Protein AF-A0AAU9S1B2-F1 (afdb_monomer)

Sequence (208 aa):
MVQLLALALCFNWSLYVLILSSSLLISLVKREYFKQGKVEQFRQILEEGSSSDIDEYYADVKYERIAILNALGAYYSYLGKTETKHKEKEDYFIMATQYYNKASRIDMHEPTTWVGKGQLLLAKGEIDNALQAFTIVLGNAPDNVPALLGQRALQVYPGCPAAVRLGIGLCRYKLGQLDKARQAFDRVLQASMTGRNEERNGENAASV

Structure (mmCIF, N/CA/C/O backbone):
data_AF-A0AAU9S1B2-F1
#
_entry.id   AF-A0AAU9S1B2-F1
#
loop_
_atom_site.group_PDB
_atom_site.id
_atom_site.type_symbol
_atom_site.label_atom_id
_atom_site.label_alt_id
_atom_site.label_comp_id
_atom_site.label_asym_id
_atom_site.label_entity_id
_atom_site.label_seq_id
_atom_site.pdbx_PDB_ins_code
_atom_site.Cartn_x
_atom_site.Cartn_y
_atom_site.Cartn_z
_atom_site.occupancy
_atom_site.B_iso_or_equiv
_atom_site.auth_seq_id
_atom_site.auth_comp_id
_atom_site.auth_asym_id
_atom_site.auth_atom_id
_atom_site.pdbx_PDB_model_num
ATOM 1 N N . MET A 1 1 ? 42.561 -31.577 -7.983 1.00 48.03 1 MET A N 1
ATOM 2 C CA . MET A 1 1 ? 42.072 -30.314 -8.584 1.00 48.03 1 MET A CA 1
ATOM 3 C C . MET A 1 1 ? 40.684 -30.496 -9.229 1.00 48.03 1 MET A C 1
ATOM 5 O O . MET A 1 1 ? 40.447 -29.999 -10.316 1.00 48.03 1 MET A O 1
ATOM 9 N N . VAL A 1 2 ? 39.758 -31.220 -8.575 1.00 40.94 2 VAL A N 1
ATOM 10 C CA . VAL A 1 2 ? 38.384 -31.462 -9.087 1.00 40.94 2 VAL A CA 1
ATOM 11 C C . VAL A 1 2 ? 37.318 -31.200 -8.004 1.00 40.94 2 VAL A C 1
ATOM 13 O O . VAL A 1 2 ? 36.209 -30.794 -8.323 1.00 40.94 2 VAL A O 1
ATOM 16 N N . GLN A 1 3 ? 37.662 -31.271 -6.710 1.00 39.94 3 GLN A N 1
ATOM 17 C CA . GLN A 1 3 ? 36.735 -30.932 -5.612 1.00 39.94 3 GLN A CA 1
ATOM 18 C C . GLN A 1 3 ? 36.536 -29.426 -5.354 1.00 39.94 3 GLN A C 1
ATOM 20 O O . GLN A 1 3 ? 35.547 -29.053 -4.734 1.00 39.94 3 GLN A O 1
ATOM 25 N N . LEU A 1 4 ? 37.405 -28.546 -5.867 1.00 39.41 4 LEU A N 1
ATOM 26 C CA . LEU A 1 4 ? 37.242 -27.087 -5.730 1.00 39.41 4 LEU A CA 1
ATOM 27 C C . LEU A 1 4 ? 36.303 -26.476 -6.789 1.00 39.41 4 LEU A C 1
ATOM 29 O O . LEU A 1 4 ? 35.670 -25.459 -6.525 1.00 39.41 4 LEU A O 1
ATOM 33 N N . LEU A 1 5 ? 36.132 -27.126 -7.946 1.00 40.31 5 LEU A N 1
ATOM 34 C CA . LEU A 1 5 ? 35.198 -26.681 -8.992 1.00 40.31 5 LEU A CA 1
ATOM 35 C C . LEU A 1 5 ? 33.735 -27.041 -8.674 1.00 40.31 5 LEU A C 1
ATOM 37 O O . LEU A 1 5 ? 32.831 -26.297 -9.041 1.00 40.31 5 LEU A O 1
ATOM 41 N N . ALA A 1 6 ? 33.491 -28.123 -7.928 1.00 41.91 6 ALA A N 1
ATOM 42 C CA . ALA A 1 6 ? 32.141 -28.502 -7.502 1.00 41.91 6 ALA A CA 1
ATOM 43 C C . ALA A 1 6 ? 31.559 -27.545 -6.442 1.00 41.91 6 ALA A C 1
ATOM 45 O O . ALA A 1 6 ? 30.365 -27.254 -6.461 1.00 41.91 6 ALA A O 1
ATOM 46 N N . LEU A 1 7 ? 32.399 -26.987 -5.561 1.00 43.19 7 LEU A N 1
ATOM 47 C CA . LEU A 1 7 ? 31.964 -25.981 -4.585 1.00 43.19 7 LEU A CA 1
ATOM 48 C C . LEU A 1 7 ? 31.676 -24.623 -5.242 1.00 43.19 7 LEU A C 1
ATOM 50 O O . LEU A 1 7 ? 30.706 -23.967 -4.871 1.00 43.19 7 LEU A O 1
ATOM 54 N N . ALA A 1 8 ? 32.436 -24.239 -6.273 1.00 40.03 8 ALA A N 1
ATOM 55 C CA . ALA A 1 8 ? 32.161 -23.021 -7.036 1.00 40.03 8 ALA A CA 1
ATOM 56 C C . ALA A 1 8 ? 30.841 -23.103 -7.832 1.00 40.03 8 ALA A C 1
ATOM 58 O O . ALA A 1 8 ? 30.143 -22.101 -7.964 1.00 40.03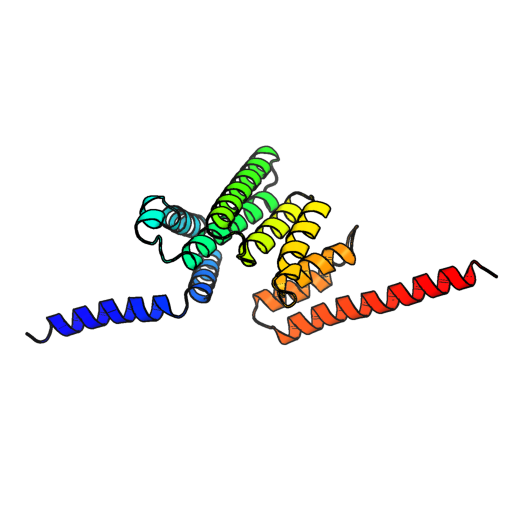 8 ALA A O 1
ATOM 59 N N . LEU A 1 9 ? 30.446 -24.290 -8.311 1.00 41.94 9 LEU A N 1
ATOM 60 C CA . LEU A 1 9 ? 29.182 -24.475 -9.039 1.00 41.94 9 LEU A CA 1
ATOM 61 C C . LEU A 1 9 ? 27.951 -24.560 -8.115 1.00 41.94 9 LEU A C 1
ATOM 63 O O . LEU A 1 9 ? 26.887 -24.068 -8.489 1.00 41.94 9 LEU A O 1
ATOM 67 N N . CYS A 1 10 ? 28.086 -25.076 -6.886 1.00 43.34 10 CYS A N 1
ATOM 68 C CA . CYS A 1 10 ? 26.995 -25.052 -5.897 1.00 43.34 10 CYS A CA 1
ATOM 69 C C . CYS A 1 10 ? 26.679 -23.636 -5.378 1.00 43.34 10 CYS A C 1
ATOM 71 O O . CYS A 1 10 ? 25.515 -23.318 -5.120 1.00 43.34 10 CYS A O 1
ATOM 73 N N . PHE A 1 11 ? 27.684 -22.760 -5.273 1.00 42.47 11 PHE A N 1
ATOM 74 C CA . PHE A 1 11 ? 27.464 -21.369 -4.861 1.00 42.47 11 PHE A CA 1
ATOM 75 C C . PHE A 1 11 ? 26.961 -20.460 -5.991 1.00 42.47 11 PHE A C 1
ATOM 77 O O . PHE A 1 11 ? 26.288 -19.472 -5.705 1.00 42.47 11 PHE A O 1
ATOM 84 N N . ASN A 1 12 ? 27.187 -20.810 -7.262 1.00 43.78 12 ASN A N 1
ATOM 85 C CA . ASN A 1 12 ? 26.750 -19.975 -8.387 1.00 43.78 12 ASN A CA 1
ATOM 86 C C . ASN A 1 12 ? 25.365 -20.354 -8.951 1.00 43.78 12 ASN A C 1
ATOM 88 O O . ASN A 1 12 ? 24.681 -19.510 -9.527 1.00 43.78 12 ASN A O 1
ATOM 92 N N . TRP A 1 13 ? 24.888 -21.587 -8.731 1.00 37.12 13 TRP A N 1
ATOM 93 C CA . TRP A 1 13 ? 23.518 -21.973 -9.109 1.00 37.12 13 TRP A CA 1
ATOM 94 C C . TRP A 1 13 ? 22.458 -21.401 -8.153 1.00 37.12 13 TRP A C 1
ATOM 96 O O . TRP A 1 13 ? 21.347 -21.073 -8.568 1.00 37.12 13 TRP A O 1
ATOM 106 N N . SER A 1 14 ? 22.812 -21.210 -6.879 1.00 42.38 14 SER A N 1
ATOM 107 C CA . SER A 1 14 ? 21.907 -20.620 -5.883 1.00 42.38 14 SER A CA 1
ATOM 108 C C . SER A 1 14 ? 21.609 -19.147 -6.192 1.00 42.38 14 SER A C 1
ATOM 110 O O . SER A 1 14 ? 20.467 -18.720 -6.053 1.00 42.38 14 SER A O 1
ATOM 112 N N . LEU A 1 15 ? 22.592 -18.399 -6.714 1.00 41.12 15 LEU A N 1
ATOM 113 C CA . LEU A 1 15 ? 22.395 -17.022 -7.179 1.00 41.12 15 LEU A CA 1
ATOM 114 C C . LEU A 1 15 ? 21.551 -16.955 -8.464 1.00 41.12 15 LEU A C 1
ATOM 116 O O . LEU A 1 15 ? 20.675 -16.106 -8.572 1.00 41.12 15 LEU A O 1
ATOM 120 N N . TYR A 1 16 ? 21.737 -17.875 -9.414 1.00 38.88 16 TYR A N 1
ATOM 121 C CA . TYR A 1 16 ? 20.966 -17.880 -10.668 1.00 38.88 16 TYR A CA 1
ATOM 122 C C . TYR A 1 16 ? 19.482 -18.246 -10.479 1.00 38.88 16 TYR A C 1
ATOM 124 O O . TYR A 1 16 ? 18.619 -17.725 -11.185 1.00 38.88 16 TYR A O 1
ATOM 132 N N . VAL A 1 17 ? 19.161 -19.086 -9.489 1.00 41.22 17 VAL A N 1
ATOM 133 C CA . VAL A 1 17 ? 17.768 -19.381 -9.098 1.00 41.22 17 VAL A CA 1
ATOM 134 C C . VAL A 1 17 ? 17.154 -18.232 -8.277 1.00 41.22 17 VAL A C 1
ATOM 136 O O . VAL A 1 17 ? 15.950 -17.980 -8.380 1.00 41.22 17 VAL A O 1
ATOM 139 N N . LEU A 1 18 ? 17.974 -17.475 -7.534 1.00 40.56 18 LEU A N 1
ATOM 140 C CA . LEU A 1 18 ? 17.576 -16.232 -6.855 1.00 40.56 18 LEU A CA 1
ATOM 141 C C . LEU A 1 18 ? 17.257 -15.091 -7.841 1.00 40.56 18 LEU A C 1
ATOM 143 O O . LEU A 1 18 ? 16.340 -14.312 -7.590 1.00 40.56 18 LEU A O 1
ATOM 147 N N . ILE A 1 19 ? 17.956 -15.024 -8.979 1.00 41.62 19 ILE A N 1
ATOM 148 C CA . ILE A 1 19 ? 17.829 -13.943 -9.974 1.00 41.62 19 ILE A CA 1
ATOM 149 C C . ILE A 1 19 ? 16.578 -14.088 -10.869 1.00 41.62 19 ILE A C 1
ATOM 151 O O . ILE A 1 19 ? 16.090 -13.095 -11.398 1.00 41.62 19 ILE A O 1
ATOM 155 N N . LEU A 1 20 ? 15.984 -15.283 -11.004 1.00 35.56 20 LEU A N 1
ATOM 156 C CA . LEU A 1 20 ? 14.825 -15.514 -11.892 1.00 35.56 20 LEU A CA 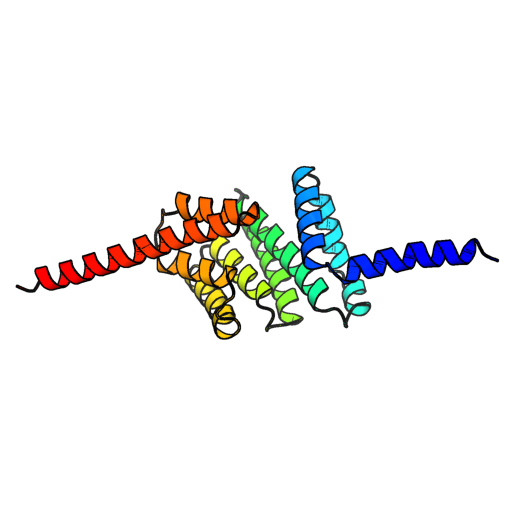1
ATOM 157 C C . LEU A 1 20 ? 13.460 -15.629 -11.181 1.00 35.56 20 LEU A C 1
ATOM 159 O O . LEU A 1 20 ? 12.465 -15.981 -11.814 1.00 35.56 20 LEU A O 1
ATOM 163 N N . SER A 1 21 ? 13.363 -15.328 -9.878 1.00 45.81 21 SER A N 1
ATOM 164 C CA . SER A 1 21 ? 12.094 -15.464 -9.132 1.00 45.81 21 SER A CA 1
ATOM 165 C C . SER A 1 21 ? 11.903 -14.475 -7.965 1.00 45.81 21 SER A C 1
ATOM 167 O O . SER A 1 21 ? 11.223 -14.784 -6.982 1.00 45.81 21 SER A O 1
ATOM 169 N N . SER A 1 22 ? 12.465 -13.264 -8.052 1.00 52.56 22 SER A N 1
ATOM 170 C CA . SER A 1 22 ? 12.582 -12.331 -6.916 1.00 52.56 22 SER A CA 1
ATOM 171 C C . SER A 1 22 ? 11.238 -11.896 -6.298 1.00 52.56 22 SER A C 1
ATOM 173 O O . SER A 1 22 ? 11.106 -11.857 -5.072 1.00 52.56 22 SER A O 1
ATOM 175 N N . SER A 1 23 ? 10.177 -11.685 -7.087 1.00 50.41 23 SER A N 1
ATOM 176 C CA . SER A 1 23 ? 8.855 -11.312 -6.538 1.00 50.41 23 SER A CA 1
ATOM 177 C C . SER A 1 23 ? 8.131 -12.465 -5.827 1.00 50.41 23 SER A C 1
ATOM 179 O O . SER A 1 23 ? 7.443 -12.255 -4.822 1.00 50.41 23 SER A O 1
ATOM 181 N N . LEU A 1 24 ? 8.274 -13.697 -6.332 1.00 45.41 24 LEU A N 1
ATOM 182 C CA . LEU A 1 24 ? 7.623 -14.873 -5.750 1.00 45.41 24 LEU A CA 1
ATOM 183 C C . LEU A 1 24 ? 8.337 -15.304 -4.468 1.00 45.41 24 LEU A C 1
ATOM 185 O O . LEU A 1 24 ? 7.677 -15.667 -3.496 1.00 45.41 24 LEU A O 1
ATOM 189 N N . LEU A 1 25 ? 9.668 -15.196 -4.440 1.00 49.62 25 LEU A N 1
ATOM 190 C CA . LEU A 1 25 ? 10.475 -15.528 -3.275 1.00 49.62 25 LEU A CA 1
ATOM 191 C C . LEU A 1 25 ? 10.176 -14.601 -2.096 1.00 49.62 25 LEU A C 1
ATOM 193 O O . LEU A 1 25 ? 9.902 -15.095 -1.008 1.00 49.62 25 LEU A O 1
ATOM 197 N N . ILE A 1 26 ? 10.120 -13.280 -2.303 1.00 53.44 26 ILE A N 1
ATOM 198 C CA . ILE A 1 26 ? 9.749 -12.333 -1.235 1.00 53.44 26 ILE A CA 1
ATOM 199 C C . ILE A 1 26 ? 8.336 -12.636 -0.714 1.00 53.44 26 ILE A C 1
ATOM 201 O O . ILE A 1 26 ? 8.096 -12.610 0.494 1.00 53.44 26 ILE A O 1
ATOM 205 N N . SER A 1 27 ? 7.398 -12.985 -1.601 1.00 50.69 27 SER A N 1
ATOM 206 C CA . SER A 1 27 ? 6.036 -13.373 -1.215 1.00 50.69 27 SER A CA 1
ATOM 207 C C . SER A 1 27 ? 5.993 -14.678 -0.408 1.00 50.69 27 SER A C 1
ATOM 209 O O . SER A 1 27 ? 5.277 -14.770 0.593 1.00 50.69 27 SER A O 1
ATOM 211 N N . LEU A 1 28 ? 6.780 -15.680 -0.807 1.00 51.81 28 LEU A N 1
ATOM 212 C CA . LEU A 1 28 ? 6.891 -16.975 -0.134 1.00 51.81 28 LEU A CA 1
ATOM 213 C C . LEU A 1 28 ? 7.571 -16.847 1.229 1.00 51.81 28 LEU A C 1
ATOM 215 O O . LEU A 1 28 ? 7.026 -17.334 2.217 1.00 51.81 28 LEU A O 1
ATOM 219 N N . VAL A 1 29 ? 8.696 -16.132 1.299 1.00 59.25 29 VAL A N 1
ATOM 220 C CA . VAL A 1 29 ? 9.417 -15.835 2.544 1.00 59.25 29 VAL A CA 1
ATOM 221 C C . VAL A 1 29 ? 8.507 -15.063 3.493 1.00 59.25 29 VAL A C 1
ATOM 223 O O . VAL A 1 29 ? 8.317 -15.484 4.631 1.00 59.25 29 VAL A O 1
ATOM 226 N N . LYS A 1 30 ? 7.825 -14.012 3.015 1.00 57.16 30 LYS A N 1
ATOM 227 C CA . LYS A 1 30 ? 6.813 -13.299 3.806 1.00 57.16 30 LYS A CA 1
ATOM 228 C C . LYS A 1 30 ? 5.756 -14.258 4.350 1.00 57.16 30 LYS A C 1
ATOM 230 O O . LYS A 1 30 ? 5.464 -14.247 5.540 1.00 57.16 30 LYS A O 1
ATOM 235 N N . ARG A 1 31 ? 5.170 -15.103 3.498 1.00 57.06 31 ARG A N 1
ATOM 236 C CA . ARG A 1 31 ? 4.107 -16.035 3.902 1.00 57.06 31 ARG A CA 1
ATOM 237 C C . ARG A 1 31 ? 4.587 -17.041 4.947 1.00 57.06 31 ARG A C 1
ATOM 239 O O . ARG A 1 31 ? 3.825 -17.364 5.855 1.00 57.06 31 ARG A O 1
ATOM 246 N N . GLU A 1 32 ? 5.816 -17.519 4.822 1.00 63.31 32 GLU A N 1
ATOM 247 C CA . GLU A 1 32 ? 6.398 -18.506 5.724 1.00 63.31 32 GLU A CA 1
ATOM 248 C C . GLU A 1 32 ? 6.740 -17.900 7.092 1.00 63.31 32 GLU A C 1
ATOM 250 O O . GLU A 1 32 ? 6.330 -18.430 8.123 1.00 63.31 32 GLU A O 1
ATOM 255 N N . TYR A 1 33 ? 7.368 -16.723 7.121 1.00 62.25 33 TYR A N 1
ATOM 256 C CA . TYR A 1 33 ? 7.673 -16.027 8.375 1.00 62.25 33 TYR A CA 1
ATOM 257 C C . TYR A 1 33 ? 6.407 -15.592 9.127 1.00 62.25 33 TYR A C 1
ATOM 259 O O . TYR A 1 33 ? 6.350 -15.710 10.352 1.00 62.25 33 TYR A O 1
ATOM 267 N N . PHE A 1 34 ? 5.358 -15.168 8.407 1.00 61.56 34 PHE A N 1
ATOM 268 C CA . PHE A 1 34 ? 4.053 -14.867 9.007 1.00 61.56 34 PHE A CA 1
ATOM 269 C C . PHE A 1 34 ? 3.382 -16.110 9.611 1.00 61.56 34 PHE A C 1
ATOM 271 O O . PHE A 1 34 ? 2.780 -16.008 10.676 1.00 61.56 34 PHE A O 1
ATOM 278 N N . LYS A 1 35 ? 3.498 -17.288 8.978 1.00 63.72 35 LYS A N 1
ATOM 279 C CA . LYS A 1 35 ? 2.974 -18.548 9.541 1.00 63.72 35 LYS A CA 1
ATOM 280 C C . LYS A 1 35 ? 3.698 -18.968 10.816 1.00 63.72 35 LYS A C 1
ATOM 282 O O . LYS A 1 35 ? 3.070 -19.522 11.710 1.00 63.72 35 LYS A O 1
ATOM 287 N N . GLN A 1 36 ? 5.002 -18.714 10.893 1.00 69.12 36 GLN A N 1
ATOM 288 C CA . GLN A 1 36 ? 5.831 -19.081 12.042 1.00 69.12 36 GLN A CA 1
ATOM 289 C C . GLN A 1 36 ? 5.774 -18.055 13.189 1.00 69.12 36 GLN A C 1
ATOM 291 O O . GLN A 1 36 ? 6.460 -18.236 14.190 1.00 69.12 36 GLN A O 1
ATOM 296 N N . GLY A 1 37 ? 5.016 -16.960 13.046 1.00 66.19 37 GLY A N 1
ATOM 297 C CA . GLY A 1 37 ? 4.978 -15.871 14.032 1.00 66.19 37 GLY A CA 1
ATOM 298 C C . GLY A 1 37 ? 6.289 -15.079 14.142 1.00 66.19 37 GLY A C 1
ATOM 299 O O . GLY A 1 37 ? 6.427 -14.236 15.022 1.00 66.19 37 GLY A O 1
ATOM 300 N N . LYS A 1 38 ? 7.250 -15.303 13.237 1.00 73.56 38 LYS A N 1
ATOM 301 C CA . LYS A 1 38 ? 8.588 -14.681 13.229 1.00 73.56 38 LYS A CA 1
ATOM 302 C C . LYS A 1 38 ? 8.585 -13.335 12.505 1.00 73.56 38 LYS A C 1
ATOM 304 O O . LYS A 1 38 ? 9.444 -13.043 11.677 1.00 73.56 38 LYS A O 1
ATOM 309 N N . VAL A 1 39 ? 7.581 -12.519 12.788 1.00 70.31 39 VAL A N 1
ATOM 310 C CA . VAL A 1 39 ? 7.317 -11.283 12.046 1.00 70.31 39 VAL A CA 1
ATOM 311 C C . VAL A 1 39 ? 8.436 -10.252 12.251 1.00 70.31 39 VAL A C 1
ATOM 313 O O . VAL A 1 39 ? 8.856 -9.614 11.289 1.00 70.31 39 VAL A O 1
ATOM 316 N N . GLU A 1 40 ? 9.010 -10.177 13.456 1.00 73.56 40 GLU A N 1
ATOM 317 C CA . GLU A 1 40 ? 10.137 -9.277 13.745 1.00 73.56 40 GLU A CA 1
ATOM 318 C C . GLU A 1 40 ? 11.428 -9.672 13.018 1.00 73.56 40 GLU A C 1
ATOM 320 O O . GLU A 1 40 ? 12.149 -8.810 12.531 1.00 73.56 40 GLU A O 1
ATOM 325 N N . GLN A 1 41 ? 11.700 -10.970 12.853 1.00 74.12 41 GLN A N 1
ATOM 326 C CA . GLN A 1 41 ? 12.871 -11.421 12.088 1.00 74.12 41 GLN A CA 1
ATOM 327 C C . GLN A 1 41 ? 12.724 -11.089 10.601 1.00 74.12 41 GLN A C 1
ATOM 329 O O . GLN A 1 41 ? 13.680 -10.672 9.956 1.00 74.12 41 GLN A O 1
ATOM 334 N N . PHE A 1 42 ? 11.512 -11.235 10.056 1.00 73.75 42 PHE A N 1
ATOM 335 C CA . PHE A 1 42 ? 11.220 -10.827 8.684 1.00 73.75 42 PHE A CA 1
ATOM 336 C C . PHE A 1 42 ? 11.410 -9.320 8.493 1.00 73.75 42 PHE A C 1
ATOM 338 O O . PHE A 1 42 ? 12.012 -8.893 7.511 1.00 73.75 42 PHE A O 1
ATOM 345 N N . ARG A 1 43 ? 10.938 -8.519 9.452 1.00 81.25 43 ARG A N 1
ATOM 346 C CA . ARG A 1 43 ? 11.152 -7.072 9.466 1.00 81.25 43 ARG A CA 1
ATOM 347 C C . ARG A 1 43 ? 12.642 -6.728 9.482 1.00 81.25 43 ARG A C 1
ATOM 349 O O . ARG A 1 43 ? 13.059 -5.926 8.657 1.00 81.25 43 ARG A O 1
ATOM 356 N N . GLN A 1 44 ? 13.425 -7.340 10.370 1.00 81.88 44 GLN A N 1
ATOM 357 C CA . GLN A 1 44 ? 14.857 -7.064 10.490 1.00 81.88 44 GLN A CA 1
ATOM 358 C C . GLN A 1 44 ? 15.601 -7.342 9.176 1.00 81.88 44 GLN A C 1
ATOM 360 O O . GLN A 1 44 ? 16.359 -6.497 8.714 1.00 81.88 44 GLN A O 1
ATOM 365 N N . ILE A 1 45 ? 15.305 -8.469 8.521 1.00 78.81 45 ILE A N 1
ATOM 366 C CA . ILE A 1 45 ? 15.883 -8.811 7.211 1.00 78.81 45 ILE A CA 1
ATOM 367 C C . ILE A 1 45 ? 15.541 -7.748 6.160 1.00 78.81 45 ILE A C 1
ATOM 369 O O . ILE A 1 45 ? 16.393 -7.370 5.359 1.00 78.81 45 ILE A O 1
ATOM 373 N N . LEU A 1 46 ? 14.298 -7.257 6.145 1.00 79.50 46 LEU A N 1
ATOM 374 C CA . LEU A 1 46 ? 13.905 -6.202 5.214 1.00 79.50 46 LEU A CA 1
ATOM 375 C C . LEU A 1 46 ? 14.582 -4.863 5.537 1.00 79.50 46 LEU A C 1
ATOM 377 O O . LEU A 1 46 ? 14.957 -4.146 4.614 1.00 79.50 46 LEU A O 1
ATOM 381 N N . GLU A 1 47 ? 14.736 -4.516 6.817 1.00 84.44 47 GLU A N 1
ATOM 382 C CA . GLU A 1 47 ? 15.417 -3.288 7.240 1.00 84.44 47 GLU A CA 1
ATOM 383 C C . GLU A 1 47 ? 16.898 -3.315 6.848 1.00 84.44 47 GLU A C 1
ATOM 385 O O . GLU A 1 47 ? 17.359 -2.373 6.201 1.00 84.44 47 GLU A O 1
ATOM 390 N N . GLU A 1 48 ? 17.599 -4.416 7.129 1.00 81.88 48 GLU A N 1
ATOM 391 C CA . GLU A 1 48 ? 18.976 -4.661 6.680 1.00 81.88 48 GLU A CA 1
ATOM 392 C C . GLU A 1 48 ? 19.070 -4.580 5.151 1.00 81.88 48 GLU A C 1
ATOM 394 O O . GLU A 1 48 ? 19.909 -3.849 4.625 1.00 81.88 48 GLU A O 1
ATOM 399 N N . GLY A 1 49 ? 18.124 -5.226 4.454 1.00 76.81 49 GLY A N 1
ATOM 400 C CA . GLY A 1 49 ? 17.933 -5.205 3.000 1.00 76.81 49 GLY A CA 1
ATOM 401 C C . GLY A 1 49 ? 17.651 -3.824 2.390 1.00 76.81 49 GLY A C 1
ATOM 402 O O . GLY A 1 49 ? 17.701 -3.672 1.172 1.00 76.81 49 GLY A O 1
ATOM 403 N N . SER A 1 50 ? 17.345 -2.825 3.221 1.00 80.25 50 SER A N 1
ATOM 404 C CA . SER A 1 50 ? 17.048 -1.440 2.829 1.00 80.25 50 SER A CA 1
ATOM 405 C C . SER A 1 50 ? 18.080 -0.427 3.341 1.00 80.25 50 SER A C 1
ATOM 407 O O . SER A 1 50 ? 17.815 0.779 3.359 1.00 80.25 50 SER A O 1
ATOM 409 N N . SER A 1 51 ? 19.226 -0.915 3.822 1.00 81.31 51 SER A N 1
ATOM 410 C CA . SER A 1 51 ? 20.323 -0.086 4.322 1.00 81.31 51 SER A CA 1
ATOM 411 C C . SER A 1 51 ? 21.022 0.687 3.196 1.00 81.31 51 SER A C 1
ATOM 413 O O . SER A 1 51 ? 21.023 0.274 2.035 1.00 81.31 51 SER A O 1
ATOM 415 N N . SER A 1 52 ? 21.649 1.815 3.548 1.00 76.19 52 SER A N 1
ATOM 416 C CA . SER A 1 52 ? 22.418 2.649 2.610 1.00 76.19 52 SER A CA 1
ATOM 417 C C . SER A 1 52 ? 23.543 1.883 1.918 1.00 76.19 52 SER A C 1
ATOM 419 O O . SER A 1 52 ? 23.849 2.150 0.761 1.00 76.19 52 SER A O 1
ATOM 421 N N . ASP A 1 53 ? 24.120 0.907 2.612 1.00 74.00 53 ASP A N 1
ATOM 422 C CA . ASP A 1 53 ? 25.255 0.125 2.125 1.00 74.00 53 ASP A CA 1
ATOM 423 C C . ASP A 1 53 ? 24.824 -0.786 0.961 1.00 74.00 53 ASP A C 1
ATOM 425 O O . ASP A 1 53 ? 25.548 -0.969 -0.017 1.00 74.00 53 ASP A O 1
ATOM 429 N N . ILE A 1 54 ? 23.596 -1.311 1.027 1.00 72.38 54 ILE A N 1
ATOM 430 C CA . ILE A 1 54 ? 22.981 -2.097 -0.050 1.00 72.38 54 ILE A CA 1
ATOM 431 C C . ILE A 1 54 ? 22.564 -1.196 -1.211 1.00 72.38 54 ILE A C 1
ATOM 433 O O . ILE A 1 54 ? 22.695 -1.592 -2.368 1.00 72.38 54 ILE A O 1
ATOM 437 N N . ASP A 1 55 ? 22.089 0.015 -0.917 1.00 70.88 55 ASP A N 1
ATOM 438 C CA . ASP A 1 55 ? 21.722 0.995 -1.938 1.00 70.88 55 ASP A CA 1
ATOM 439 C C . ASP A 1 55 ? 22.913 1.385 -2.828 1.00 70.88 55 ASP A C 1
ATOM 441 O O . ASP A 1 55 ? 22.734 1.558 -4.034 1.00 70.88 55 ASP A O 1
ATOM 445 N N . GLU A 1 56 ? 24.110 1.498 -2.244 1.00 72.00 56 GLU A N 1
ATOM 446 C CA . GLU A 1 56 ? 25.357 1.787 -2.960 1.00 72.00 56 GLU A CA 1
ATOM 447 C C . GLU A 1 56 ? 25.862 0.569 -3.747 1.00 72.00 56 GLU A C 1
ATOM 449 O O . GLU A 1 56 ? 26.205 0.689 -4.923 1.00 72.00 56 GLU A O 1
ATOM 454 N N . TYR A 1 57 ? 25.857 -0.619 -3.133 1.00 67.00 57 TYR A N 1
ATOM 455 C CA . TYR A 1 57 ? 26.397 -1.836 -3.748 1.00 67.00 57 TYR A CA 1
ATOM 456 C C . TYR A 1 57 ? 25.506 -2.410 -4.867 1.00 67.00 57 TYR A C 1
ATOM 458 O O . TYR A 1 57 ? 26.010 -3.004 -5.818 1.00 67.00 57 TYR A O 1
ATOM 466 N N . TYR A 1 58 ? 24.185 -2.226 -4.779 1.00 68.62 58 TYR A N 1
ATOM 467 C CA . TYR A 1 58 ? 23.198 -2.720 -5.749 1.00 68.62 58 TYR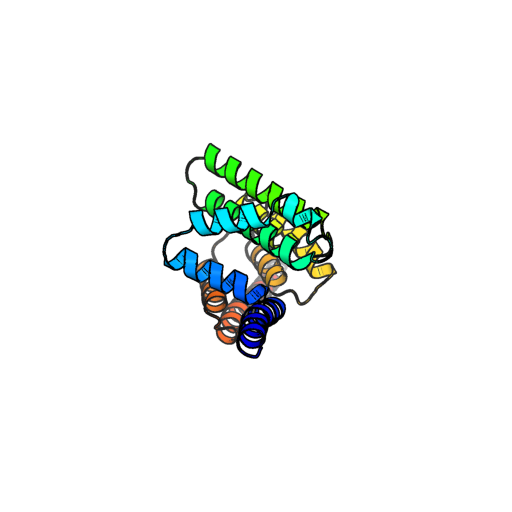 A CA 1
ATOM 468 C C . TYR A 1 58 ? 22.443 -1.576 -6.440 1.00 68.62 58 TYR A C 1
ATOM 470 O O . TYR A 1 58 ? 21.238 -1.676 -6.698 1.00 68.62 58 TYR A O 1
ATOM 478 N N . ALA A 1 59 ? 23.141 -0.478 -6.745 1.00 67.94 59 ALA A N 1
ATOM 479 C CA . ALA A 1 59 ? 22.555 0.709 -7.371 1.00 67.94 59 ALA A CA 1
ATOM 480 C C . ALA A 1 59 ? 21.783 0.385 -8.668 1.00 67.94 59 ALA A C 1
ATOM 482 O O . ALA A 1 59 ? 20.717 0.954 -8.917 1.00 67.94 59 ALA A O 1
ATOM 483 N N . ASP A 1 60 ? 22.272 -0.590 -9.436 1.00 73.69 60 ASP A N 1
ATOM 484 C CA . ASP A 1 60 ? 21.722 -1.001 -10.732 1.00 73.69 60 ASP A CA 1
ATOM 485 C C . ASP A 1 60 ? 20.433 -1.839 -10.600 1.00 73.69 60 ASP A C 1
ATOM 487 O O . ASP A 1 60 ? 19.654 -1.976 -11.548 1.00 73.69 60 ASP A O 1
ATOM 491 N N . VAL A 1 61 ? 20.177 -2.396 -9.411 1.00 78.25 61 VAL A N 1
ATOM 492 C CA . VAL A 1 61 ? 19.108 -3.368 -9.137 1.00 78.25 61 VAL A CA 1
ATOM 493 C C . VAL A 1 61 ? 17.936 -2.672 -8.440 1.00 78.25 61 VAL A C 1
ATOM 495 O O . VAL A 1 61 ? 17.627 -2.878 -7.264 1.00 78.25 61 VAL A O 1
ATOM 498 N N . LYS A 1 62 ? 17.281 -1.769 -9.175 1.00 83.12 62 LYS A N 1
ATOM 499 C CA . LYS A 1 62 ? 16.238 -0.892 -8.617 1.00 83.12 62 LYS A CA 1
ATOM 500 C C . LYS A 1 62 ? 14.956 -1.616 -8.181 1.00 83.12 62 LYS A C 1
ATOM 502 O O . LYS A 1 62 ? 14.352 -1.217 -7.187 1.00 83.12 62 LYS A O 1
ATOM 507 N N . TYR A 1 63 ? 14.526 -2.664 -8.890 1.00 81.50 63 TYR A N 1
ATOM 508 C CA . TYR A 1 63 ? 13.219 -3.299 -8.658 1.00 81.50 63 TYR A CA 1
ATOM 509 C C . TYR A 1 63 ? 13.159 -4.043 -7.322 1.00 81.50 63 TYR A C 1
ATOM 511 O O . TYR A 1 63 ? 12.197 -3.893 -6.571 1.00 81.50 63 TYR A O 1
ATOM 519 N N . GLU A 1 64 ? 14.202 -4.795 -6.987 1.00 79.94 64 GLU A N 1
ATOM 520 C CA . GLU A 1 64 ? 14.328 -5.531 -5.731 1.00 79.94 64 GLU A CA 1
ATOM 521 C C . GLU A 1 64 ? 14.350 -4.574 -4.534 1.00 79.94 64 GLU A C 1
ATOM 523 O O . GLU A 1 64 ? 13.639 -4.792 -3.550 1.00 79.94 64 GLU A O 1
ATOM 528 N N . ARG A 1 65 ? 15.087 -3.463 -4.645 1.00 83.88 65 ARG A N 1
ATOM 529 C CA . ARG A 1 65 ? 15.126 -2.411 -3.618 1.00 83.88 65 ARG A CA 1
ATOM 530 C C . ARG A 1 65 ? 13.749 -1.788 -3.403 1.00 83.88 65 ARG A C 1
ATOM 532 O O . ARG A 1 65 ? 13.284 -1.668 -2.268 1.00 83.88 65 ARG A O 1
ATOM 539 N N . ILE A 1 66 ? 13.050 -1.455 -4.490 1.00 87.81 66 ILE A N 1
ATOM 540 C CA . ILE A 1 66 ? 11.674 -0.949 -4.419 1.00 87.81 66 ILE A CA 1
ATOM 541 C C . ILE A 1 66 ? 10.736 -1.994 -3.799 1.00 87.81 66 ILE A C 1
ATOM 543 O O . ILE A 1 66 ? 9.889 -1.640 -2.978 1.00 87.81 66 ILE A O 1
ATOM 547 N N . ALA A 1 67 ? 10.893 -3.279 -4.123 1.00 82.94 67 ALA A N 1
ATOM 548 C CA . ALA A 1 67 ? 10.078 -4.350 -3.558 1.00 82.94 67 ALA A CA 1
ATOM 549 C C . ALA A 1 67 ? 10.263 -4.485 -2.036 1.00 82.94 67 ALA A C 1
ATOM 551 O O . ALA A 1 67 ? 9.269 -4.623 -1.319 1.00 82.94 67 ALA A O 1
ATOM 552 N N . ILE A 1 68 ? 11.500 -4.388 -1.534 1.00 84.25 68 ILE A N 1
ATOM 553 C CA . ILE A 1 68 ? 11.807 -4.401 -0.093 1.00 84.25 68 ILE A CA 1
ATOM 554 C C . ILE A 1 68 ? 11.167 -3.196 0.606 1.00 84.25 68 ILE A C 1
ATOM 556 O O . ILE A 1 68 ? 10.451 -3.359 1.598 1.00 84.25 68 ILE A O 1
ATOM 560 N N . LEU A 1 69 ? 11.344 -1.992 0.055 1.00 90.31 69 LEU A N 1
ATOM 561 C CA . LEU A 1 69 ? 10.760 -0.767 0.609 1.00 90.31 69 LEU A CA 1
ATOM 562 C C . LEU A 1 69 ? 9.225 -0.814 0.607 1.00 90.31 69 LEU A C 1
ATOM 564 O O . LEU A 1 69 ? 8.592 -0.489 1.610 1.00 90.31 69 LEU A O 1
ATOM 568 N N . ASN A 1 70 ? 8.610 -1.283 -0.479 1.00 85.75 70 ASN A N 1
ATOM 569 C CA . ASN A 1 70 ? 7.160 -1.460 -0.558 1.00 85.75 70 ASN A CA 1
ATOM 570 C C . ASN A 1 70 ? 6.660 -2.531 0.424 1.00 85.75 70 ASN A C 1
ATOM 572 O O . ASN A 1 70 ? 5.577 -2.383 0.994 1.00 85.75 70 ASN A O 1
ATOM 576 N N . ALA A 1 71 ? 7.436 -3.592 0.671 1.00 81.88 71 ALA A N 1
ATOM 577 C CA . ALA A 1 71 ? 7.101 -4.606 1.666 1.00 81.88 71 ALA A CA 1
ATOM 578 C C . ALA A 1 71 ? 7.123 -4.041 3.096 1.00 81.88 71 ALA A C 1
ATOM 580 O O . ALA A 1 71 ? 6.189 -4.320 3.855 1.00 81.88 71 ALA A O 1
ATOM 581 N N . LEU A 1 72 ? 8.120 -3.215 3.438 1.00 86.88 72 LEU A N 1
ATOM 582 C CA . LEU A 1 72 ? 8.183 -2.482 4.710 1.00 86.88 72 LEU A CA 1
ATOM 583 C C . LEU A 1 72 ? 7.023 -1.489 4.838 1.00 86.88 72 LEU A C 1
ATOM 585 O O . LEU A 1 72 ? 6.317 -1.495 5.845 1.00 86.88 72 LEU A O 1
ATOM 589 N N . GLY A 1 73 ? 6.750 -0.705 3.792 1.00 89.06 73 GLY A N 1
ATOM 590 C CA . GLY A 1 73 ? 5.608 0.211 3.753 1.00 89.06 73 GLY A CA 1
ATOM 591 C C . GLY A 1 73 ? 4.283 -0.506 4.024 1.00 89.06 73 GLY A C 1
ATOM 592 O O . GLY A 1 73 ? 3.494 -0.081 4.872 1.00 89.06 73 GLY A O 1
ATOM 593 N N . ALA A 1 74 ? 4.058 -1.649 3.373 1.00 82.38 74 ALA A N 1
ATOM 594 C CA . ALA A 1 74 ? 2.864 -2.464 3.575 1.00 82.38 74 ALA A CA 1
ATOM 595 C C . ALA A 1 74 ? 2.800 -3.098 4.975 1.00 82.38 74 ALA A C 1
ATOM 597 O O . ALA A 1 74 ? 1.711 -3.231 5.535 1.00 82.38 74 ALA A O 1
ATOM 598 N N . TYR A 1 75 ? 3.945 -3.489 5.542 1.00 82.12 75 TYR A N 1
ATOM 599 C CA . TYR A 1 75 ? 4.035 -4.029 6.897 1.00 82.12 75 TYR A CA 1
ATOM 600 C C . TYR A 1 75 ? 3.611 -2.996 7.946 1.00 82.12 75 TYR A C 1
ATOM 602 O O . TYR A 1 75 ? 2.690 -3.250 8.721 1.00 82.12 75 TYR A O 1
ATOM 610 N N . TYR A 1 76 ? 4.195 -1.800 7.907 1.00 87.56 76 TYR A N 1
ATOM 611 C CA . TYR A 1 76 ? 3.843 -0.726 8.834 1.00 87.56 76 TYR A CA 1
ATOM 612 C C . TYR A 1 76 ? 2.413 -0.208 8.622 1.00 87.56 76 TYR A C 1
ATOM 614 O O . TYR A 1 76 ? 1.713 0.081 9.589 1.00 87.56 76 TYR A O 1
ATOM 622 N N . SER A 1 77 ? 1.919 -0.198 7.377 1.00 84.06 77 SER A N 1
ATOM 623 C CA . SER A 1 77 ? 0.505 0.104 7.092 1.00 84.06 77 SER A CA 1
ATOM 624 C C . SER A 1 77 ? -0.440 -0.894 7.773 1.00 84.06 77 SER A C 1
ATOM 626 O O . SER A 1 77 ? -1.506 -0.518 8.259 1.00 84.06 77 SER A O 1
ATOM 628 N N . TYR A 1 78 ? -0.059 -2.176 7.802 1.00 79.38 78 TYR A N 1
ATOM 629 C CA . TYR A 1 78 ? -0.819 -3.217 8.486 1.00 79.38 78 TYR A CA 1
ATOM 630 C C . TYR A 1 78 ? -0.783 -3.032 10.006 1.00 79.38 78 TYR A C 1
ATOM 632 O O . TYR A 1 78 ? -1.850 -3.045 10.614 1.00 79.38 78 TYR A O 1
ATOM 640 N N . LEU A 1 79 ? 0.396 -2.787 10.591 1.00 81.50 79 LEU A N 1
ATOM 641 C CA . LEU A 1 79 ? 0.528 -2.528 12.029 1.00 81.50 79 LEU A CA 1
ATOM 642 C C . LEU A 1 79 ? -0.327 -1.337 12.473 1.00 81.50 79 LEU A C 1
ATOM 644 O O . LEU A 1 79 ? -1.126 -1.477 13.395 1.00 81.50 79 LEU A O 1
ATOM 648 N N . GLY A 1 80 ? -0.258 -0.208 11.759 1.00 83.56 80 GLY A N 1
ATOM 649 C CA . GLY A 1 80 ? -1.081 0.967 12.063 1.00 83.56 80 GLY A CA 1
ATOM 650 C C . GLY A 1 80 ? -2.587 0.706 11.942 1.00 83.56 80 GLY A C 1
ATOM 651 O O . GLY A 1 80 ? -3.386 1.292 12.667 1.00 83.56 80 GLY A O 1
ATOM 652 N N . LYS A 1 81 ? -3.005 -0.219 11.070 1.00 80.56 81 LYS A N 1
ATOM 653 C CA . LYS A 1 81 ? -4.415 -0.619 10.953 1.00 80.56 81 LYS A CA 1
ATOM 654 C C . LYS A 1 81 ? -4.880 -1.516 12.104 1.00 80.56 81 LYS A C 1
ATOM 656 O O . LYS A 1 81 ? -6.051 -1.454 12.469 1.00 80.56 81 LYS A O 1
ATOM 661 N N . THR A 1 82 ? -4.011 -2.387 12.612 1.00 79.00 82 THR A N 1
ATOM 662 C CA . THR A 1 82 ? -4.335 -3.301 13.718 1.00 79.00 82 THR A CA 1
ATOM 663 C C . THR A 1 82 ? -4.145 -2.676 15.095 1.00 79.00 82 THR A C 1
ATOM 665 O O . THR A 1 82 ? -4.692 -3.192 16.065 1.00 79.00 82 THR A O 1
ATOM 668 N N . GLU A 1 83 ? -3.381 -1.588 15.185 1.00 86.31 83 GLU A N 1
ATOM 669 C CA . GLU A 1 83 ? -3.109 -0.894 16.437 1.00 86.31 83 GLU A CA 1
ATOM 670 C C . GLU A 1 83 ? -4.337 -0.122 16.941 1.00 86.31 83 GLU A C 1
ATOM 672 O O . GLU A 1 83 ? -5.078 0.514 16.187 1.00 86.31 83 GLU A O 1
ATOM 677 N N . THR A 1 84 ? -4.540 -0.176 18.253 1.00 85.31 84 THR A N 1
ATOM 678 C CA . THR A 1 84 ? -5.659 0.454 18.962 1.00 85.31 84 THR A CA 1
ATOM 679 C C . THR A 1 84 ? -5.271 1.798 19.566 1.00 85.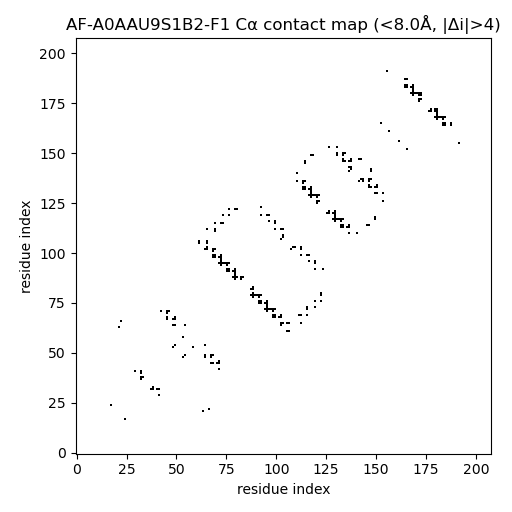31 84 THR A C 1
ATOM 681 O O . THR A 1 84 ? -6.091 2.715 19.638 1.00 85.31 84 THR A O 1
ATOM 684 N N . LYS A 1 85 ? -4.012 1.945 19.985 1.00 92.94 85 LYS A N 1
ATOM 685 C CA . LYS A 1 85 ? -3.498 3.171 20.583 1.00 92.94 85 LYS A CA 1
ATOM 686 C C . LYS A 1 85 ? -3.218 4.197 19.497 1.00 92.94 85 LYS A C 1
ATOM 688 O O . LYS A 1 85 ? -2.365 4.003 18.637 1.00 92.94 85 LYS A O 1
ATOM 693 N N . HIS A 1 86 ? -3.886 5.343 19.599 1.00 91.00 86 HIS A N 1
ATOM 694 C CA . HIS A 1 86 ? -3.800 6.411 18.603 1.00 91.00 86 HIS A CA 1
ATOM 695 C C . HIS A 1 86 ? -2.359 6.848 18.292 1.00 91.00 86 HIS A C 1
ATOM 697 O O . HIS A 1 86 ? -2.015 7.045 17.132 1.00 91.00 86 HIS A O 1
ATOM 703 N N . LYS A 1 87 ? -1.511 6.997 19.318 1.00 94.38 87 LYS A N 1
ATOM 704 C CA . LYS A 1 87 ? -0.124 7.447 19.140 1.00 94.38 87 LYS A CA 1
ATOM 705 C C . LYS A 1 87 ? 0.711 6.440 18.342 1.00 94.38 87 LYS A C 1
ATOM 707 O O . LYS A 1 87 ? 1.291 6.807 17.332 1.00 94.38 87 LYS A O 1
ATOM 712 N N . GLU A 1 88 ? 0.707 5.176 18.761 1.00 91.75 88 GLU A N 1
ATOM 713 C CA . GLU A 1 88 ? 1.472 4.102 18.107 1.00 91.75 88 GLU A CA 1
ATOM 714 C C . GLU A 1 88 ? 0.964 3.854 16.676 1.00 91.75 88 GLU A C 1
ATOM 716 O O . GLU A 1 88 ? 1.750 3.676 15.748 1.00 91.75 88 GLU A O 1
ATOM 721 N N . LYS A 1 89 ? -0.356 3.947 16.468 1.00 90.38 89 LYS A N 1
ATOM 722 C CA . LYS A 1 89 ? -0.972 3.917 15.138 1.00 90.38 89 LYS A CA 1
ATOM 723 C C . LYS A 1 89 ? -0.406 4.995 14.207 1.00 90.38 89 LYS A C 1
ATOM 725 O O . LYS A 1 89 ? -0.067 4.684 13.065 1.00 90.38 89 LYS A O 1
ATOM 730 N N . GLU A 1 90 ? -0.321 6.238 14.676 1.00 94.62 90 GLU A N 1
ATOM 731 C CA . GLU A 1 90 ? 0.196 7.343 13.863 1.00 94.62 90 GLU A CA 1
ATOM 732 C C . GLU A 1 90 ? 1.687 7.159 13.557 1.00 94.62 90 GLU A C 1
ATOM 734 O O . GLU A 1 90 ? 2.101 7.317 12.407 1.00 94.62 90 GLU A O 1
ATOM 739 N N . ASP A 1 91 ? 2.474 6.712 14.540 1.00 96.25 91 ASP A N 1
ATOM 740 C CA . ASP A 1 91 ? 3.894 6.397 14.355 1.00 96.25 91 ASP A CA 1
ATOM 741 C C . ASP A 1 91 ? 4.090 5.338 13.249 1.00 96.25 91 ASP A C 1
ATOM 743 O O . ASP A 1 91 ? 4.932 5.497 12.360 1.00 96.25 91 ASP A O 1
ATOM 747 N N . TYR A 1 92 ? 3.256 4.292 13.219 1.00 92.75 92 TYR A N 1
ATOM 748 C CA . TYR A 1 92 ? 3.295 3.287 12.154 1.00 92.75 92 TYR A CA 1
ATOM 749 C C . TYR A 1 92 ? 2.922 3.845 10.776 1.00 92.75 92 TYR A C 1
ATOM 751 O O . TYR A 1 92 ? 3.556 3.495 9.776 1.00 92.75 92 TYR A O 1
ATOM 759 N N . PHE A 1 93 ? 1.931 4.732 10.685 1.00 95.00 93 PHE A N 1
ATOM 760 C CA . PHE A 1 93 ? 1.582 5.372 9.415 1.00 95.00 93 PHE A CA 1
ATOM 761 C C . PHE A 1 93 ? 2.669 6.326 8.913 1.00 95.00 93 PHE A C 1
ATOM 763 O O . PHE A 1 93 ? 2.918 6.382 7.701 1.00 95.00 93 PHE A O 1
ATOM 770 N N . ILE A 1 94 ? 3.367 7.016 9.817 1.00 97.50 94 ILE A N 1
ATOM 771 C CA . ILE A 1 94 ? 4.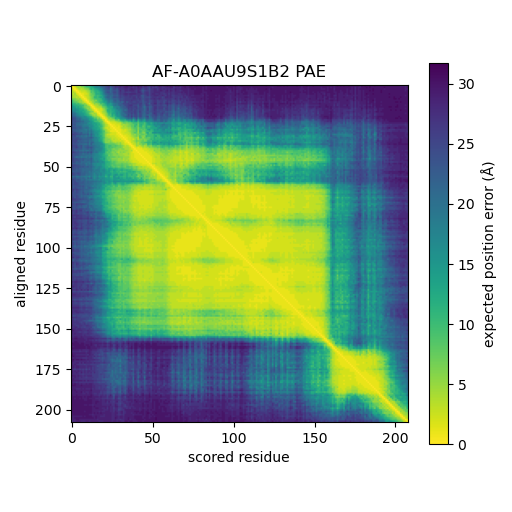542 7.825 9.481 1.00 97.50 94 ILE A CA 1
ATOM 772 C C . ILE A 1 94 ? 5.636 6.929 8.893 1.00 97.50 94 ILE A C 1
ATOM 774 O O . ILE A 1 94 ? 6.125 7.210 7.795 1.00 97.50 94 ILE A O 1
ATOM 778 N N . MET A 1 95 ? 5.967 5.816 9.555 1.00 95.88 95 MET A N 1
ATOM 779 C CA . MET A 1 95 ? 6.969 4.864 9.057 1.00 95.88 95 MET A CA 1
ATOM 780 C C . MET A 1 95 ? 6.587 4.305 7.682 1.00 95.88 95 MET A C 1
ATOM 782 O O . MET A 1 95 ? 7.394 4.335 6.751 1.00 95.88 95 MET A O 1
ATOM 786 N N . ALA A 1 96 ? 5.336 3.871 7.505 1.00 93.88 96 ALA A N 1
ATOM 787 C CA . ALA A 1 96 ? 4.841 3.384 6.219 1.00 93.88 96 ALA A CA 1
ATOM 788 C C . ALA A 1 96 ? 5.015 4.426 5.101 1.00 93.88 96 ALA A C 1
ATOM 790 O O . ALA A 1 96 ? 5.514 4.111 4.017 1.00 93.88 96 ALA A O 1
ATOM 791 N N . THR A 1 97 ? 4.660 5.682 5.384 1.00 97.38 97 THR A N 1
ATOM 792 C CA . THR A 1 97 ? 4.802 6.804 4.446 1.00 97.38 97 THR A CA 1
ATOM 793 C C . THR A 1 97 ? 6.261 7.019 4.045 1.00 97.38 97 THR A C 1
ATOM 795 O O . THR A 1 97 ? 6.556 7.213 2.863 1.00 97.38 97 THR A O 1
ATOM 798 N N . GLN A 1 98 ? 7.192 6.952 5.001 1.00 96.56 98 GLN A N 1
ATOM 799 C CA . GLN A 1 98 ? 8.620 7.119 4.732 1.00 96.56 98 GLN A CA 1
ATOM 800 C C . GLN A 1 98 ? 9.150 6.056 3.764 1.00 96.56 98 GLN A C 1
ATOM 802 O O . GLN A 1 98 ? 9.838 6.407 2.803 1.00 96.56 98 GLN A O 1
ATOM 807 N N . TYR A 1 99 ? 8.798 4.782 3.960 1.00 95.25 99 TYR A N 1
ATOM 808 C CA . TYR A 1 99 ? 9.239 3.706 3.067 1.00 95.25 99 TYR A CA 1
ATOM 809 C C . TYR A 1 99 ? 8.677 3.848 1.652 1.00 95.25 99 TYR A C 1
ATOM 811 O O . TYR A 1 99 ? 9.436 3.754 0.687 1.00 95.25 99 TYR A O 1
ATOM 819 N N . TYR A 1 100 ? 7.389 4.169 1.503 1.00 95.88 100 TYR A N 1
ATOM 820 C CA . TYR A 1 100 ? 6.820 4.418 0.176 1.00 95.88 100 TYR A CA 1
ATOM 821 C C . TYR A 1 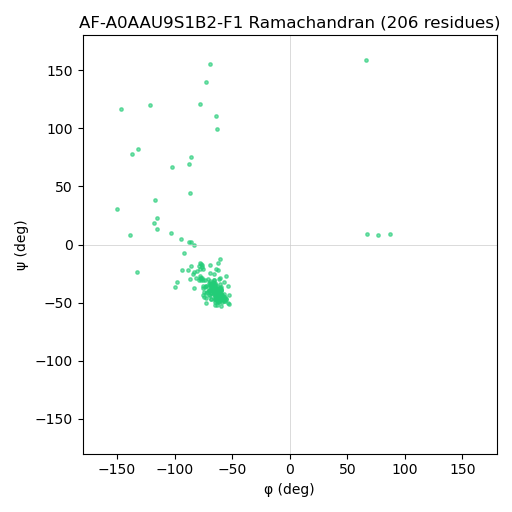100 ? 7.423 5.650 -0.508 1.00 95.88 100 TYR A C 1
ATOM 823 O O . TYR A 1 100 ? 7.568 5.672 -1.730 1.00 95.88 100 TYR A O 1
ATOM 831 N N . ASN A 1 101 ? 7.789 6.683 0.256 1.00 96.25 101 ASN A N 1
ATOM 832 C CA . ASN A 1 101 ? 8.464 7.855 -0.291 1.00 96.25 101 ASN A CA 1
ATOM 833 C C . ASN A 1 101 ? 9.882 7.524 -0.761 1.00 96.25 101 ASN A C 1
ATOM 835 O O . ASN A 1 101 ? 10.259 7.955 -1.851 1.00 96.25 101 ASN A O 1
ATOM 839 N N . LYS A 1 102 ? 10.634 6.722 0.005 1.00 93.94 102 LYS A N 1
ATOM 840 C CA . LYS A 1 102 ? 11.933 6.186 -0.428 1.00 93.94 102 LYS A CA 1
ATOM 841 C C . LYS A 1 102 ? 11.789 5.382 -1.724 1.00 93.94 102 LYS A C 1
ATOM 843 O O . LYS A 1 102 ? 12.503 5.670 -2.676 1.00 93.94 102 LYS A O 1
ATOM 848 N N . ALA A 1 103 ? 10.812 4.476 -1.804 1.00 92.00 103 ALA A N 1
ATOM 849 C CA . ALA A 1 103 ? 10.550 3.681 -3.006 1.00 92.00 103 ALA A CA 1
ATOM 850 C C . ALA A 1 103 ? 10.274 4.563 -4.237 1.00 92.00 103 ALA A C 1
ATOM 852 O O . ALA A 1 103 ? 10.901 4.392 -5.278 1.00 92.00 103 ALA A O 1
ATOM 853 N N . SER A 1 104 ? 9.409 5.575 -4.098 1.00 93.94 104 SER A N 1
ATOM 854 C CA . SER A 1 104 ? 9.081 6.484 -5.207 1.00 93.94 104 SER A CA 1
ATOM 855 C C . SER A 1 104 ? 10.221 7.415 -5.632 1.00 93.94 104 SER A C 1
ATOM 857 O O . SER A 1 104 ? 10.153 7.985 -6.715 1.00 93.94 104 SER A O 1
ATOM 859 N N . ARG A 1 105 ? 11.249 7.606 -4.791 1.00 93.44 105 ARG A N 1
ATOM 860 C CA . ARG A 1 105 ? 12.464 8.348 -5.173 1.00 93.44 105 ARG A CA 1
ATOM 861 C C . ARG A 1 105 ? 13.390 7.513 -6.054 1.00 93.44 105 ARG A C 1
ATOM 863 O O . ARG A 1 105 ? 14.123 8.098 -6.840 1.00 93.44 105 ARG A O 1
ATOM 870 N N . ILE A 1 106 ? 13.366 6.185 -5.907 1.00 90.00 106 ILE A N 1
ATOM 871 C CA . ILE A 1 106 ? 14.135 5.272 -6.762 1.00 90.00 106 ILE A CA 1
ATOM 872 C C . ILE A 1 106 ? 13.491 5.213 -8.148 1.00 90.00 106 ILE A C 1
ATOM 874 O O . ILE A 1 106 ? 14.171 5.399 -9.152 1.00 90.00 106 ILE A O 1
ATOM 878 N N . ASP A 1 107 ? 12.178 4.984 -8.202 1.00 89.75 107 ASP A N 1
ATOM 879 C CA . ASP A 1 107 ? 11.419 5.019 -9.449 1.00 89.75 107 ASP A CA 1
ATOM 880 C C . ASP A 1 107 ? 9.999 5.538 -9.195 1.00 89.75 107 ASP A C 1
ATOM 882 O O . ASP A 1 107 ? 9.209 4.931 -8.466 1.00 89.75 107 ASP A O 1
ATOM 886 N N . MET A 1 108 ? 9.673 6.683 -9.798 1.00 90.94 108 MET A N 1
ATOM 887 C CA . MET A 1 108 ? 8.356 7.304 -9.657 1.00 90.94 108 MET A CA 1
ATOM 888 C C . MET A 1 108 ? 7.286 6.652 -10.538 1.00 90.94 108 MET A C 1
ATOM 890 O O . MET A 1 108 ? 6.099 6.854 -10.283 1.00 90.94 108 MET A O 1
ATOM 894 N N . HIS A 1 109 ? 7.684 5.898 -11.563 1.00 88.75 109 HIS A N 1
ATOM 895 C CA . HIS A 1 109 ? 6.775 5.242 -12.499 1.00 88.75 109 HIS A CA 1
ATOM 896 C C . HIS A 1 109 ? 6.413 3.822 -12.060 1.00 88.75 109 HIS A C 1
ATOM 898 O O . HIS A 1 109 ? 5.522 3.224 -12.657 1.00 88.75 109 HIS A O 1
ATOM 904 N N . GLU A 1 110 ? 7.048 3.301 -11.002 1.00 86.75 110 GLU A N 1
ATOM 905 C CA . GLU A 1 110 ? 6.777 1.966 -10.473 1.00 86.75 110 GLU A CA 1
ATOM 906 C C . GLU A 1 110 ? 5.336 1.861 -9.923 1.00 86.75 110 GLU A C 1
ATOM 908 O O . GLU A 1 110 ? 5.020 2.440 -8.870 1.00 86.75 110 GLU A O 1
ATOM 913 N N . PRO A 1 111 ? 4.439 1.097 -10.582 1.00 87.44 111 PRO A N 1
ATOM 914 C CA . PRO A 1 111 ? 3.023 1.045 -10.221 1.00 87.44 111 PRO A CA 1
ATOM 915 C C . PRO A 1 111 ? 2.777 0.479 -8.821 1.00 87.44 111 PRO A C 1
ATOM 917 O O . PRO A 1 111 ? 1.877 0.931 -8.108 1.00 87.44 111 PRO A O 1
ATOM 920 N N . THR A 1 112 ? 3.587 -0.501 -8.405 1.00 85.00 112 THR A N 1
ATOM 921 C CA . THR A 1 112 ? 3.429 -1.201 -7.121 1.00 85.00 112 THR A CA 1
ATOM 922 C C . THR A 1 112 ? 3.517 -0.237 -5.938 1.00 85.00 112 THR A C 1
ATOM 924 O O . THR A 1 112 ? 2.761 -0.361 -4.970 1.00 85.00 112 THR A O 1
ATOM 927 N N . THR A 1 113 ? 4.385 0.771 -6.040 1.00 91.00 113 THR A N 1
ATOM 928 C CA . THR A 1 113 ? 4.577 1.799 -5.012 1.00 91.00 113 THR A CA 1
ATOM 929 C C . THR A 1 113 ? 3.325 2.656 -4.841 1.00 91.00 113 THR A C 1
ATOM 931 O O . THR A 1 113 ? 2.868 2.878 -3.720 1.00 91.00 113 THR A O 1
ATOM 934 N N . TRP A 1 114 ? 2.721 3.107 -5.942 1.00 93.06 114 TRP A N 1
ATOM 935 C CA . TRP A 1 114 ? 1.506 3.927 -5.909 1.00 93.06 114 TRP A CA 1
ATOM 936 C C . TRP A 1 114 ? 0.276 3.145 -5.447 1.00 93.06 114 TRP A C 1
ATOM 938 O O . TRP A 1 114 ? -0.540 3.684 -4.698 1.00 93.06 114 TRP A O 1
ATOM 948 N N . VAL A 1 115 ? 0.178 1.856 -5.794 1.00 84.62 115 VAL A N 1
ATOM 949 C CA . VAL A 1 115 ? -0.834 0.957 -5.215 1.00 84.62 115 VAL A CA 1
ATOM 950 C C . VAL A 1 115 ? -0.676 0.874 -3.694 1.00 84.62 115 VAL A C 1
ATOM 952 O O . VAL A 1 115 ? -1.664 0.998 -2.968 1.00 84.62 115 VAL A O 1
ATOM 955 N N . GLY A 1 116 ? 0.554 0.699 -3.201 1.00 84.81 116 GLY A N 1
ATOM 956 C CA . GLY A 1 116 ? 0.853 0.669 -1.768 1.00 84.81 116 GLY A CA 1
ATOM 957 C C . GLY A 1 116 ? 0.500 1.979 -1.055 1.00 84.81 116 GLY A C 1
ATOM 958 O O . GLY A 1 116 ? -0.164 1.952 -0.016 1.00 84.81 116 GLY A O 1
ATOM 959 N N . LYS A 1 117 ? 0.844 3.130 -1.651 1.00 93.62 117 LYS A N 1
ATOM 960 C CA . LYS A 1 117 ? 0.441 4.459 -1.155 1.00 93.62 117 LYS A CA 1
ATOM 961 C C . LYS A 1 117 ? -1.079 4.600 -1.084 1.00 93.62 117 LYS A C 1
ATOM 963 O O . LYS A 1 117 ? -1.594 5.023 -0.054 1.00 93.62 117 LYS A O 1
ATOM 968 N N . GLY A 1 118 ? -1.802 4.184 -2.126 1.00 86.88 118 GLY A N 1
ATOM 969 C CA . GLY A 1 118 ? -3.266 4.180 -2.129 1.00 86.88 118 GLY A CA 1
ATOM 970 C C . GLY A 1 118 ? -3.846 3.353 -0.978 1.00 86.88 118 GLY A C 1
ATOM 971 O O . GLY A 1 118 ? -4.717 3.820 -0.253 1.00 86.88 118 GLY A O 1
ATOM 972 N N . GLN A 1 119 ? -3.312 2.154 -0.732 1.00 83.31 119 GLN A N 1
ATOM 973 C CA . GLN A 1 119 ? -3.741 1.302 0.386 1.00 83.31 119 GLN A CA 1
ATOM 974 C C . GLN A 1 119 ? -3.459 1.915 1.766 1.00 83.31 119 GLN A C 1
ATOM 976 O O . GLN A 1 119 ? -4.289 1.779 2.667 1.00 83.31 119 GLN A O 1
ATOM 981 N N . LEU A 1 120 ? -2.319 2.589 1.942 1.00 86.75 120 LEU A N 1
ATOM 982 C CA . LEU A 1 120 ? -2.005 3.317 3.173 1.00 86.75 120 LEU A CA 1
ATOM 983 C C . LEU A 1 120 ? -2.985 4.473 3.397 1.00 86.75 120 LEU A C 1
ATOM 985 O O . LEU A 1 120 ? -3.519 4.612 4.493 1.00 86.75 120 LEU A O 1
ATOM 989 N N . LEU A 1 121 ? -3.275 5.260 2.360 1.00 87.94 121 LEU A N 1
ATOM 990 C CA . LEU A 1 121 ? -4.235 6.365 2.432 1.00 87.94 121 LEU A CA 1
ATOM 991 C C . LEU A 1 121 ? -5.633 5.866 2.825 1.00 87.94 121 LEU A C 1
ATOM 993 O O . LEU A 1 121 ? -6.272 6.453 3.695 1.00 87.94 121 LEU A O 1
ATOM 997 N N . LEU A 1 122 ? -6.057 4.706 2.310 1.00 78.06 122 LEU A N 1
ATOM 998 C CA . LEU A 1 122 ? -7.276 4.039 2.782 1.00 78.06 122 LEU A CA 1
ATOM 999 C C . LEU A 1 122 ? -7.215 3.653 4.261 1.00 78.06 122 LEU A C 1
ATOM 1001 O O . LEU A 1 122 ? -8.207 3.802 4.969 1.00 78.06 122 LEU A O 1
ATOM 1005 N N . ALA A 1 123 ? -6.076 3.151 4.743 1.00 79.56 123 ALA A N 1
ATOM 1006 C CA . ALA A 1 123 ? -5.904 2.811 6.155 1.00 79.56 123 ALA A CA 1
ATOM 1007 C C . ALA A 1 123 ? -5.954 4.052 7.068 1.00 79.56 123 ALA A C 1
ATOM 1009 O O . ALA A 1 123 ? -6.425 3.950 8.203 1.00 79.56 123 ALA A O 1
ATOM 1010 N N . LYS A 1 124 ? -5.527 5.214 6.559 1.00 83.69 124 LYS A N 1
ATOM 1011 C CA . LYS A 1 124 ? -5.651 6.521 7.222 1.00 83.69 124 LYS A CA 1
ATOM 1012 C C . LYS A 1 124 ? -7.063 7.117 7.144 1.00 83.69 124 LYS A C 1
ATOM 1014 O O . LYS A 1 124 ? -7.377 8.012 7.918 1.00 83.69 124 LYS A O 1
ATOM 1019 N N . GLY A 1 125 ? -7.916 6.613 6.248 1.00 78.69 125 GLY A N 1
ATOM 1020 C CA . GLY A 1 125 ? -9.251 7.161 5.975 1.00 78.69 125 GLY A CA 1
ATOM 1021 C C . GLY A 1 125 ? -9.269 8.284 4.930 1.00 78.69 125 GLY A C 1
ATOM 1022 O O . GLY A 1 125 ? -10.303 8.905 4.715 1.00 78.69 125 GLY A O 1
ATOM 1023 N N . GLU A 1 126 ? -8.151 8.535 4.249 1.00 85.31 126 GLU A N 1
ATOM 1024 C CA . GLU A 1 126 ? -8.009 9.564 3.215 1.00 85.31 126 GLU A CA 1
ATOM 1025 C C . GLU A 1 126 ? -8.453 9.021 1.846 1.00 85.31 126 GLU A C 1
ATOM 1027 O O . GLU A 1 126 ? -7.641 8.679 0.982 1.00 85.31 126 GLU A O 1
ATOM 1032 N N . ILE A 1 127 ? -9.768 8.900 1.664 1.00 81.44 127 ILE A N 1
ATOM 1033 C CA . ILE A 1 127 ? -10.387 8.249 0.499 1.00 81.44 127 ILE A CA 1
ATOM 1034 C C . ILE A 1 127 ? -10.040 8.950 -0.824 1.00 81.44 127 ILE A C 1
ATOM 1036 O O . ILE A 1 127 ? -9.631 8.283 -1.777 1.00 81.44 127 ILE A O 1
ATOM 1040 N N . ASP A 1 128 ? -10.144 10.279 -0.883 1.00 83.00 128 ASP A N 1
ATOM 1041 C CA . ASP A 1 128 ? -9.903 11.043 -2.117 1.00 83.00 128 ASP A CA 1
ATOM 1042 C C . ASP A 1 128 ? -8.444 10.948 -2.575 1.00 83.00 128 ASP A C 1
ATOM 1044 O O . ASP A 1 128 ? -8.155 10.746 -3.757 1.00 83.00 128 ASP A O 1
ATOM 1048 N N . ASN A 1 129 ? -7.510 11.010 -1.624 1.00 87.69 129 ASN A N 1
ATOM 1049 C CA . ASN A 1 129 ? -6.084 10.854 -1.900 1.00 87.69 129 ASN A CA 1
ATOM 1050 C C . ASN A 1 129 ? -5.774 9.428 -2.385 1.00 87.69 129 ASN A C 1
ATOM 1052 O O . ASN A 1 129 ? -4.985 9.241 -3.314 1.00 87.69 129 ASN A O 1
ATOM 1056 N N . ALA A 1 130 ? -6.416 8.410 -1.798 1.00 82.56 130 ALA A N 1
ATOM 1057 C CA . ALA A 1 130 ? -6.271 7.029 -2.253 1.00 82.56 130 ALA A CA 1
ATOM 1058 C C . ALA A 1 130 ? -6.778 6.845 -3.692 1.00 82.56 130 ALA A C 1
ATOM 1060 O O . ALA A 1 130 ? -6.135 6.167 -4.497 1.00 82.56 130 ALA A O 1
ATOM 1061 N N . LEU A 1 131 ? -7.902 7.480 -4.035 1.00 85.19 131 LEU A N 1
ATOM 1062 C CA . LEU A 1 131 ? -8.465 7.439 -5.381 1.00 85.19 131 LEU A CA 1
ATOM 1063 C C . LEU A 1 131 ? -7.518 8.060 -6.416 1.00 85.19 131 LEU A C 1
ATOM 1065 O O . LEU A 1 131 ? -7.323 7.489 -7.494 1.00 85.19 131 LEU A O 1
ATOM 1069 N N . GLN A 1 132 ? -6.896 9.193 -6.083 1.00 90.81 132 GLN A N 1
ATOM 1070 C CA . GLN A 1 132 ? -5.890 9.830 -6.936 1.00 90.81 132 GLN A CA 1
ATOM 1071 C C . GLN A 1 132 ? -4.682 8.912 -7.152 1.00 90.81 132 GLN A C 1
ATOM 1073 O O . GLN A 1 132 ? -4.263 8.716 -8.292 1.00 90.81 132 GLN A O 1
ATOM 1078 N N . ALA A 1 133 ? -4.180 8.272 -6.091 1.00 87.81 133 ALA A N 1
ATOM 1079 C CA . ALA A 1 133 ? -3.057 7.339 -6.187 1.00 87.81 133 ALA A CA 1
ATOM 1080 C C . ALA A 1 133 ? -3.352 6.159 -7.133 1.00 87.81 133 ALA A C 1
ATOM 1082 O O . ALA A 1 133 ? -2.521 5.819 -7.975 1.00 87.81 133 ALA A O 1
ATOM 1083 N N . PHE A 1 134 ? -4.549 5.565 -7.060 1.00 83.75 134 PHE A N 1
ATOM 1084 C CA . PHE A 1 134 ? -4.945 4.512 -8.003 1.00 83.75 134 PHE A CA 1
ATOM 1085 C C . PHE A 1 134 ? -5.131 5.039 -9.429 1.00 83.75 134 PHE A C 1
ATOM 1087 O O . PHE A 1 134 ? -4.789 4.348 -10.384 1.00 83.75 134 PHE A O 1
ATOM 1094 N N . THR A 1 135 ? -5.620 6.267 -9.589 1.00 89.31 135 THR A N 1
ATOM 1095 C CA . THR A 1 135 ? -5.794 6.888 -10.910 1.00 89.31 135 THR A CA 1
ATOM 1096 C C . THR A 1 135 ? -4.451 7.127 -11.607 1.00 89.31 135 THR A C 1
ATOM 1098 O O . THR A 1 135 ? -4.343 6.867 -12.803 1.00 89.31 135 THR A O 1
ATOM 1101 N N . ILE A 1 136 ? -3.405 7.517 -10.867 1.00 91.00 136 ILE A N 1
ATOM 1102 C CA . ILE A 1 136 ? -2.033 7.636 -11.397 1.00 91.00 136 ILE A CA 1
ATOM 1103 C C . ILE A 1 136 ? -1.547 6.295 -11.963 1.00 91.00 136 ILE A C 1
ATOM 1105 O O . ILE A 1 136 ? -0.982 6.248 -13.057 1.00 91.00 136 ILE A O 1
ATOM 1109 N N . VAL A 1 137 ? -1.792 5.195 -11.244 1.00 89.06 137 VAL A N 1
ATOM 1110 C CA . VAL A 1 137 ? -1.423 3.850 -11.708 1.00 89.06 137 VAL A CA 1
ATOM 1111 C C . VAL A 1 137 ? -2.166 3.500 -12.989 1.00 89.06 137 VAL A C 1
ATOM 1113 O O . VAL A 1 137 ? -1.541 3.088 -13.960 1.00 89.06 137 VAL A O 1
ATOM 1116 N N . LEU A 1 138 ? -3.483 3.699 -13.011 1.00 87.44 138 LEU A N 1
ATOM 1117 C CA . LEU A 1 138 ? -4.332 3.324 -14.143 1.00 87.44 138 LEU A CA 1
ATOM 1118 C C . LEU A 1 138 ? -4.099 4.181 -15.389 1.00 87.44 138 LEU A C 1
ATOM 1120 O O . LEU A 1 138 ? -4.346 3.707 -16.493 1.00 87.44 138 LEU A O 1
ATOM 1124 N N . GLY A 1 139 ? -3.592 5.407 -15.231 1.00 89.44 139 GLY A N 1
ATOM 1125 C CA . GLY A 1 139 ? -3.158 6.235 -16.356 1.00 89.44 139 GLY A CA 1
ATOM 1126 C C . GLY A 1 139 ? -1.951 5.655 -17.103 1.00 89.44 139 GLY A C 1
ATOM 1127 O O . GLY A 1 139 ? -1.848 5.842 -18.310 1.00 89.44 139 GLY A O 1
ATOM 1128 N N . ASN A 1 140 ? -1.070 4.927 -16.407 1.00 86.50 140 ASN A N 1
ATOM 1129 C CA . ASN A 1 140 ? 0.133 4.320 -16.991 1.00 86.50 140 ASN A CA 1
ATOM 1130 C C . ASN A 1 140 ? -0.045 2.825 -17.309 1.00 86.50 140 ASN A C 1
ATOM 1132 O O . ASN A 1 140 ? 0.470 2.338 -18.310 1.00 86.50 140 ASN A O 1
ATOM 1136 N N . ALA A 1 141 ? -0.775 2.099 -16.460 1.00 84.25 141 ALA A N 1
ATOM 1137 C CA . ALA A 1 141 ? -1.041 0.666 -16.564 1.00 84.25 141 ALA A CA 1
ATOM 1138 C C . ALA A 1 141 ? -2.549 0.399 -16.367 1.00 84.25 141 ALA A C 1
ATOM 1140 O O . ALA A 1 141 ? -2.982 0.065 -15.256 1.00 84.25 141 ALA A O 1
ATOM 1141 N N . PRO A 1 142 ? -3.373 0.560 -17.424 1.00 84.19 142 PRO A N 1
ATOM 1142 C CA . PRO A 1 142 ? -4.833 0.448 -17.333 1.00 84.19 142 PRO A CA 1
ATOM 1143 C C . PRO A 1 142 ? -5.339 -0.934 -16.897 1.00 84.19 142 PRO A C 1
ATOM 1145 O O . PRO A 1 142 ? -6.459 -1.061 -16.405 1.00 84.19 142 PRO A O 1
ATOM 1148 N N . ASP A 1 143 ? -4.526 -1.973 -17.078 1.00 80.44 143 ASP A N 1
ATOM 1149 C CA . ASP A 1 143 ? -4.803 -3.366 -16.732 1.00 80.44 143 ASP A CA 1
ATOM 1150 C C . ASP A 1 143 ? -4.268 -3.770 -15.345 1.00 80.44 143 ASP A C 1
ATOM 1152 O O . ASP A 1 143 ? -4.395 -4.931 -14.943 1.00 80.44 143 ASP A O 1
ATOM 1156 N N . ASN A 1 144 ? -3.716 -2.825 -14.571 1.00 77.12 144 ASN A N 1
ATOM 1157 C CA . ASN A 1 144 ? -3.225 -3.084 -13.221 1.00 77.12 144 ASN A CA 1
ATOM 1158 C C . ASN A 1 144 ? -4.375 -3.508 -12.291 1.00 77.12 144 ASN A C 1
ATOM 1160 O O . ASN A 1 144 ? -5.124 -2.689 -11.750 1.00 77.12 144 ASN A O 1
ATOM 1164 N N . VAL A 1 145 ? -4.497 -4.821 -12.084 1.00 75.12 145 VAL A N 1
ATOM 1165 C CA . VAL A 1 145 ? -5.592 -5.434 -11.320 1.00 75.12 145 VAL A CA 1
ATOM 1166 C C . VAL A 1 145 ? -5.719 -4.855 -9.901 1.00 75.12 145 VAL A C 1
ATOM 1168 O O . VAL A 1 145 ? -6.838 -4.505 -9.521 1.00 75.12 145 VAL A O 1
ATOM 1171 N N . PRO A 1 146 ? -4.640 -4.695 -9.103 1.00 69.00 146 PRO A N 1
ATOM 1172 C CA . PRO A 1 146 ? -4.751 -4.093 -7.774 1.00 69.00 146 PRO A CA 1
ATOM 1173 C C . PRO A 1 146 ? -5.328 -2.671 -7.773 1.00 69.00 146 PRO A C 1
ATOM 1175 O O . PRO A 1 146 ? -6.188 -2.374 -6.941 1.00 69.00 146 PRO A O 1
ATOM 1178 N N . ALA A 1 147 ? -4.894 -1.805 -8.695 1.00 68.50 147 ALA A N 1
ATOM 1179 C CA . ALA A 1 147 ? -5.387 -0.432 -8.791 1.00 68.50 147 ALA A CA 1
ATOM 1180 C C . ALA A 1 147 ? -6.840 -0.370 -9.281 1.00 68.50 147 ALA A C 1
ATOM 1182 O O . ALA A 1 147 ? -7.635 0.383 -8.718 1.00 68.50 147 ALA A O 1
ATOM 1183 N N . LEU A 1 148 ? -7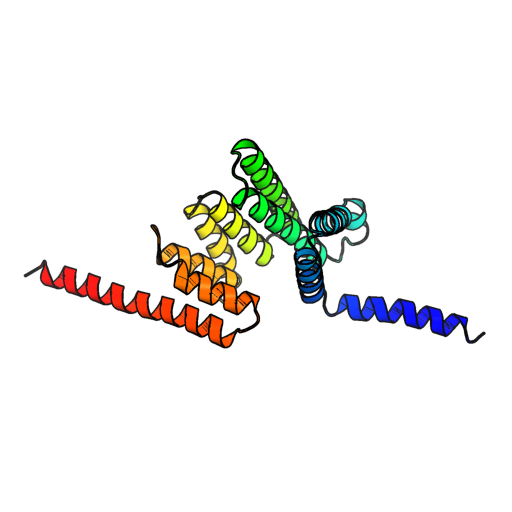.218 -1.210 -10.255 1.00 72.06 148 LEU A N 1
ATOM 1184 C CA . LEU A 1 148 ? -8.607 -1.341 -10.710 1.00 72.06 148 LEU A CA 1
ATOM 1185 C C . LEU A 1 148 ? -9.525 -1.744 -9.555 1.00 72.06 148 LEU A C 1
ATOM 1187 O O . LEU A 1 148 ? -10.574 -1.136 -9.350 1.00 72.06 148 LEU A O 1
ATOM 1191 N N . LEU A 1 149 ? -9.125 -2.750 -8.774 1.00 69.62 149 LEU A N 1
ATOM 1192 C CA . LEU A 1 149 ? -9.901 -3.203 -7.622 1.00 69.62 149 LEU A CA 1
ATOM 1193 C C . LEU A 1 149 ? -10.015 -2.113 -6.551 1.00 69.62 149 LEU A C 1
ATOM 1195 O O . LEU A 1 149 ? -11.107 -1.903 -6.023 1.00 69.62 149 LEU A O 1
ATOM 1199 N N . GLY A 1 150 ? -8.919 -1.407 -6.259 1.00 64.69 150 GLY A N 1
ATOM 1200 C CA . GLY A 1 150 ? -8.901 -0.287 -5.318 1.00 64.69 150 GLY A CA 1
ATOM 1201 C C . GLY A 1 150 ? -9.840 0.841 -5.743 1.00 64.69 150 GLY A C 1
ATOM 1202 O O . GLY A 1 150 ? -10.734 1.213 -4.988 1.00 64.69 150 GLY A O 1
ATOM 1203 N N . GLN A 1 151 ? -9.704 1.329 -6.979 1.00 74.56 151 GLN A N 1
ATOM 1204 C CA . GLN A 1 151 ? -10.541 2.398 -7.528 1.00 74.56 151 GLN A CA 1
ATOM 1205 C C . GLN A 1 151 ? -12.027 2.012 -7.543 1.00 74.56 151 GLN A C 1
ATOM 1207 O O . GLN A 1 151 ? -12.880 2.786 -7.109 1.00 74.56 151 GLN A O 1
ATOM 1212 N N . ARG A 1 152 ? -12.353 0.800 -8.009 1.00 69.38 152 ARG A N 1
ATOM 1213 C CA . ARG A 1 152 ? -13.742 0.327 -8.089 1.00 69.38 152 ARG A CA 1
ATOM 1214 C C . ARG A 1 152 ? -14.372 0.147 -6.715 1.00 69.38 152 ARG A C 1
ATOM 1216 O O . ARG A 1 152 ? -15.538 0.487 -6.550 1.00 69.38 152 ARG A O 1
ATOM 1223 N N . ALA A 1 153 ? -13.624 -0.342 -5.727 1.00 64.75 153 ALA A N 1
ATOM 1224 C CA . ALA A 1 153 ? -14.127 -0.440 -4.359 1.00 64.75 153 ALA A CA 1
ATOM 1225 C C . ALA A 1 153 ? -14.531 0.935 -3.799 1.00 64.75 153 ALA A C 1
ATOM 1227 O O . ALA A 1 153 ? -15.570 1.033 -3.151 1.00 64.75 153 ALA A O 1
ATOM 1228 N N . LEU A 1 154 ? -13.758 1.987 -4.102 1.00 64.62 154 LEU A N 1
ATOM 1229 C CA . LEU A 1 154 ? -14.047 3.353 -3.652 1.00 64.62 154 LEU A CA 1
ATOM 1230 C C . LEU A 1 154 ? -15.237 3.986 -4.380 1.00 64.62 154 LEU A C 1
ATOM 1232 O O . LEU A 1 154 ? -16.071 4.617 -3.742 1.00 64.62 154 LEU A O 1
ATOM 1236 N N . GLN A 1 155 ? -15.345 3.790 -5.697 1.00 65.69 155 GLN A N 1
ATOM 1237 C CA . GLN A 1 155 ? -16.442 4.349 -6.498 1.00 65.69 155 GLN A CA 1
ATOM 1238 C C . GLN A 1 155 ? -17.800 3.713 -6.185 1.00 65.69 155 GLN A C 1
ATOM 1240 O O . GLN A 1 155 ? -18.823 4.385 -6.242 1.00 65.69 155 GLN A O 1
ATOM 1245 N N . VAL A 1 156 ? -17.822 2.408 -5.896 1.00 53.34 156 VAL A N 1
ATOM 1246 C CA . VAL A 1 156 ? -19.075 1.668 -5.679 1.00 53.34 156 VAL A CA 1
ATOM 1247 C C . VAL A 1 156 ? -19.571 1.807 -4.233 1.00 53.34 156 VAL A C 1
ATOM 1249 O O . VAL A 1 156 ? -20.770 1.704 -3.999 1.00 53.34 156 VAL A O 1
ATOM 1252 N N . TYR A 1 157 ? -18.688 2.068 -3.260 1.00 56.06 157 TYR A N 1
ATOM 1253 C CA . TYR A 1 157 ? -19.071 2.185 -1.847 1.00 56.06 157 TYR A CA 1
ATOM 1254 C C . TYR A 1 157 ? -18.396 3.367 -1.137 1.00 56.06 157 TYR A C 1
ATOM 1256 O O . TYR A 1 157 ? -17.507 3.147 -0.311 1.00 56.06 157 TYR A O 1
ATOM 1264 N N . PRO A 1 158 ? -18.878 4.604 -1.350 1.00 55.47 158 PRO A N 1
ATOM 1265 C CA . PRO A 1 158 ? -18.418 5.769 -0.594 1.00 55.47 158 PRO A CA 1
ATOM 1266 C C . PRO A 1 158 ? -18.700 5.672 0.924 1.00 55.47 158 PRO A C 1
ATOM 1268 O O . PRO A 1 158 ? -18.110 6.424 1.692 1.00 55.47 158 PRO A O 1
ATOM 1271 N N . GLY A 1 159 ? -19.587 4.755 1.365 1.00 52.19 159 GLY A N 1
ATOM 1272 C CA . GLY A 1 159 ? -20.120 4.704 2.742 1.00 52.19 159 GLY A CA 1
ATOM 1273 C C . GLY A 1 159 ? -20.272 3.334 3.444 1.00 52.19 159 GLY A C 1
ATOM 1274 O O . GLY A 1 159 ? -20.800 3.317 4.549 1.00 52.19 159 GLY A O 1
ATOM 1275 N N . CYS A 1 160 ? -19.777 2.206 2.895 1.00 45.47 160 CYS A N 1
ATOM 1276 C CA . CYS A 1 160 ? -19.881 0.831 3.480 1.00 45.47 160 CYS A CA 1
ATOM 1277 C C . CYS A 1 160 ? -21.336 0.245 3.548 1.00 45.47 160 CYS A C 1
ATOM 1279 O O . CYS A 1 160 ? -22.274 1.031 3.528 1.00 45.47 160 CYS A O 1
ATOM 1281 N N . PRO A 1 161 ? -21.616 -1.091 3.637 1.00 51.41 161 PRO A N 1
ATOM 1282 C CA . PRO A 1 161 ? -20.758 -2.281 3.630 1.00 51.41 161 PRO A CA 1
ATOM 1283 C C . PRO A 1 161 ? -21.056 -3.301 2.495 1.00 51.41 161 PRO A C 1
ATOM 1285 O O . PRO A 1 161 ? -22.081 -3.978 2.466 1.00 51.41 161 PRO A O 1
ATOM 1288 N N . ALA A 1 162 ? -20.047 -3.549 1.654 1.00 49.41 162 ALA A N 1
ATOM 1289 C CA . ALA A 1 162 ? -19.902 -4.734 0.788 1.00 49.41 162 ALA A CA 1
ATOM 1290 C C . ALA A 1 162 ? -18.681 -5.591 1.165 1.00 49.41 162 ALA A C 1
ATOM 1292 O O . ALA A 1 162 ? -18.144 -6.361 0.360 1.00 49.41 162 ALA A O 1
ATOM 1293 N N . ALA A 1 163 ? -18.238 -5.454 2.418 1.00 51.34 163 ALA A N 1
ATOM 1294 C CA . ALA A 1 163 ? -17.025 -6.057 2.961 1.00 51.34 163 ALA A CA 1
ATOM 1295 C C . ALA A 1 163 ? -16.978 -7.586 2.795 1.00 51.34 163 ALA A C 1
ATOM 1297 O O . ALA A 1 163 ? -15.903 -8.161 2.659 1.00 51.34 163 ALA A O 1
ATOM 1298 N N . VAL A 1 164 ? -18.137 -8.246 2.730 1.00 53.75 164 VAL A N 1
ATOM 1299 C CA . VAL A 1 164 ? -18.217 -9.708 2.644 1.00 53.75 164 VAL A CA 1
ATOM 1300 C C . VAL A 1 164 ? -17.848 -10.222 1.246 1.00 53.75 164 VAL A C 1
ATOM 1302 O O . VAL A 1 164 ? -17.074 -11.165 1.141 1.00 53.75 164 VAL A O 1
ATOM 1305 N N . ARG A 1 165 ? -18.312 -9.603 0.148 1.00 54.56 165 ARG A N 1
ATOM 1306 C CA . ARG A 1 165 ? -18.029 -10.109 -1.219 1.00 54.56 165 ARG A CA 1
ATOM 1307 C C . ARG A 1 165 ? -16.671 -9.653 -1.752 1.00 54.56 165 ARG A C 1
ATOM 1309 O O . ARG A 1 165 ? -15.963 -10.457 -2.356 1.00 54.56 165 ARG A O 1
ATOM 1316 N N . LEU A 1 166 ? -16.275 -8.414 -1.448 1.00 60.03 166 LEU A N 1
ATOM 1317 C CA . LEU A 1 166 ? -14.920 -7.911 -1.702 1.00 60.03 166 LEU A CA 1
ATOM 1318 C C . LEU A 1 166 ? -13.886 -8.672 -0.857 1.00 60.03 166 LEU A C 1
ATOM 1320 O O . LEU A 1 166 ? -12.856 -9.088 -1.383 1.00 60.03 166 LEU A O 1
ATOM 1324 N N . GLY A 1 167 ? -14.206 -8.953 0.412 1.00 61.09 167 GLY A N 1
ATOM 1325 C CA . GLY A 1 167 ? -13.404 -9.809 1.287 1.00 61.09 167 GLY A CA 1
ATOM 1326 C C . GLY A 1 167 ? -13.252 -11.232 0.747 1.00 61.09 167 GLY A C 1
ATOM 1327 O O . GLY A 1 167 ? -12.140 -11.749 0.714 1.00 61.09 167 GLY A O 1
ATOM 1328 N N . ILE A 1 168 ? -14.325 -11.842 0.225 1.00 63.31 168 ILE A N 1
ATOM 1329 C CA . ILE A 1 168 ? -14.264 -13.167 -0.417 1.00 63.31 168 ILE A CA 1
ATOM 1330 C C . ILE A 1 168 ? -13.364 -13.148 -1.660 1.00 63.31 168 ILE A C 1
ATOM 1332 O O . ILE A 1 168 ? -12.530 -14.043 -1.811 1.00 63.31 168 ILE A O 1
ATOM 1336 N N . GLY A 1 169 ? -13.493 -12.142 -2.531 1.00 65.94 169 GLY A N 1
ATOM 1337 C CA . GLY A 1 169 ? -12.625 -11.999 -3.703 1.00 65.94 169 GLY A CA 1
ATOM 1338 C C . GLY A 1 169 ? -11.153 -11.850 -3.315 1.00 65.94 169 GLY A C 1
ATOM 1339 O O . GLY A 1 169 ? -10.295 -12.562 -3.837 1.00 65.94 169 GLY A O 1
ATOM 1340 N N . LEU A 1 170 ? -10.868 -11.009 -2.318 1.00 65.75 170 LEU A N 1
ATOM 1341 C CA . LEU A 1 170 ? -9.514 -10.754 -1.830 1.00 65.75 170 LEU A CA 1
ATOM 1342 C C . LEU A 1 170 ? -8.896 -11.975 -1.124 1.00 65.75 170 LEU A C 1
ATOM 1344 O O . LEU A 1 170 ? -7.730 -12.298 -1.355 1.00 65.75 170 LEU A O 1
ATOM 1348 N N . CYS A 1 171 ? -9.671 -12.693 -0.305 1.00 64.00 171 CYS A N 1
ATOM 1349 C CA . CYS A 1 171 ? -9.247 -13.948 0.320 1.00 64.00 171 CYS A CA 1
ATOM 1350 C C . CYS A 1 171 ? -8.917 -15.007 -0.736 1.00 64.00 171 CYS A C 1
ATOM 1352 O O . CYS A 1 171 ? -7.876 -15.654 -0.647 1.00 64.00 171 CYS A O 1
ATOM 1354 N N . ARG A 1 172 ? -9.756 -15.164 -1.766 1.00 60.22 172 ARG A N 1
ATOM 1355 C CA . ARG A 1 172 ? -9.516 -16.139 -2.842 1.00 60.22 172 ARG A CA 1
ATOM 1356 C C . ARG A 1 172 ? -8.320 -15.770 -3.712 1.00 60.22 172 ARG A C 1
ATOM 1358 O O . ARG A 1 172 ? -7.560 -16.660 -4.083 1.00 60.22 172 ARG A O 1
ATOM 1365 N N . TYR A 1 173 ? -8.091 -14.479 -3.939 1.00 60.12 173 TYR A N 1
ATOM 1366 C CA . TYR A 1 173 ? -6.894 -13.986 -4.615 1.00 60.12 173 TYR A CA 1
ATOM 1367 C C . TYR A 1 173 ? -5.618 -14.316 -3.826 1.00 60.12 173 TYR A C 1
ATOM 1369 O O . TYR A 1 173 ? -4.695 -14.916 -4.371 1.00 60.12 173 TYR A O 1
ATOM 1377 N N . LYS A 1 174 ? -5.589 -14.034 -2.514 1.00 57.28 174 LYS A N 1
ATOM 1378 C CA . LYS A 1 174 ? -4.444 -14.382 -1.647 1.00 57.28 174 LYS A CA 1
ATOM 1379 C C . LYS A 1 174 ? -4.207 -15.892 -1.512 1.00 57.28 174 LYS A C 1
ATOM 1381 O O . LYS A 1 174 ? -3.103 -16.308 -1.173 1.00 57.28 174 LYS A O 1
ATOM 1386 N N . LEU A 1 175 ? -5.224 -16.709 -1.781 1.00 52.12 175 LEU A N 1
ATOM 1387 C CA . LEU A 1 175 ? -5.126 -18.169 -1.841 1.00 52.12 175 LEU A CA 1
ATOM 1388 C C . LEU A 1 175 ? -4.715 -18.701 -3.229 1.00 52.12 175 LEU A C 1
ATOM 1390 O O . LEU A 1 175 ? -4.647 -19.915 -3.395 1.00 52.12 175 LEU A O 1
ATOM 1394 N N . GLY A 1 176 ? -4.445 -17.833 -4.213 1.00 63.16 176 GLY A N 1
ATOM 1395 C CA . GLY A 1 176 ? -4.056 -18.217 -5.578 1.00 63.16 176 GLY A CA 1
ATOM 1396 C C . GLY A 1 176 ? -5.216 -18.701 -6.456 1.00 63.16 176 GLY A C 1
ATOM 1397 O O . GLY A 1 176 ? -5.000 -19.176 -7.566 1.00 63.16 176 GLY A O 1
ATOM 1398 N N . GLN A 1 177 ? -6.461 -18.583 -5.987 1.00 62.50 177 GLN A N 1
ATOM 1399 C CA . GLN A 1 177 ? -7.656 -19.027 -6.708 1.00 62.50 177 GLN A CA 1
ATOM 1400 C C . GLN A 1 177 ? -8.166 -17.909 -7.625 1.00 62.50 177 GLN A C 1
ATOM 1402 O O . GLN A 1 177 ? -9.213 -17.306 -7.366 1.00 62.50 177 GLN A O 1
ATOM 1407 N N . LEU A 1 178 ? -7.399 -17.617 -8.679 1.00 62.69 178 LEU A N 1
ATOM 1408 C CA . LEU A 1 178 ? -7.591 -16.447 -9.543 1.00 62.69 178 LEU A CA 1
ATOM 1409 C C . LEU A 1 178 ? -8.971 -16.413 -10.218 1.00 62.69 178 LEU A C 1
ATOM 1411 O O . LEU A 1 178 ? -9.644 -15.386 -10.152 1.00 62.69 178 LEU A O 1
ATOM 1415 N N . ASP A 1 179 ? -9.457 -17.534 -10.756 1.00 64.69 179 ASP A N 1
ATOM 1416 C CA . ASP A 1 179 ? -10.767 -17.587 -11.431 1.00 64.69 179 ASP A CA 1
ATOM 1417 C C . ASP A 1 179 ? -11.930 -17.303 -10.478 1.00 64.69 179 ASP A C 1
ATOM 1419 O O . ASP A 1 179 ? -12.893 -16.610 -10.802 1.00 64.69 179 ASP A O 1
ATOM 1423 N N . LYS A 1 180 ? -11.829 -17.808 -9.248 1.00 60.62 180 LYS A N 1
ATOM 1424 C CA . LYS A 1 180 ? -12.861 -17.620 -8.226 1.00 60.62 180 LYS A CA 1
ATOM 1425 C C . LYS A 1 180 ? -12.813 -16.227 -7.610 1.00 60.62 180 LYS A C 1
ATOM 1427 O O . LYS A 1 180 ? -13.852 -15.731 -7.173 1.00 60.62 180 LYS A O 1
ATOM 1432 N N . ALA A 1 181 ? -11.628 -15.624 -7.545 1.00 64.56 181 ALA A N 1
ATOM 1433 C CA . ALA A 1 181 ? -11.469 -14.225 -7.182 1.00 64.56 181 ALA A CA 1
ATOM 1434 C C . ALA A 1 181 ? -12.115 -13.336 -8.251 1.00 64.56 181 ALA A C 1
ATOM 1436 O O . ALA A 1 181 ? -12.977 -12.529 -7.915 1.00 64.56 181 ALA A O 1
ATOM 1437 N N . ARG A 1 182 ? -11.803 -13.581 -9.532 1.00 71.12 182 ARG A N 1
ATOM 1438 C CA . ARG A 1 182 ? -12.414 -12.902 -10.683 1.00 71.12 182 ARG A CA 1
ATOM 1439 C C . ARG A 1 182 ? -13.939 -12.982 -10.640 1.00 71.12 182 ARG A C 1
ATOM 1441 O O . ARG A 1 182 ? -14.577 -11.945 -10.624 1.00 71.12 182 ARG A O 1
ATOM 1448 N N . GLN A 1 183 ? -14.523 -14.167 -10.463 1.00 69.56 183 GLN A N 1
ATOM 1449 C CA . GLN A 1 183 ? -15.983 -14.310 -10.342 1.00 69.56 183 GLN A CA 1
ATOM 1450 C C . GLN A 1 183 ? -16.582 -13.537 -9.158 1.00 69.56 183 GLN A C 1
ATOM 1452 O O . GLN A 1 183 ? -17.690 -13.008 -9.246 1.00 69.56 183 GLN A O 1
ATOM 1457 N N . ALA A 1 184 ? -15.889 -13.500 -8.016 1.00 66.38 184 ALA A N 1
ATOM 1458 C CA . ALA A 1 184 ? -16.348 -12.726 -6.867 1.00 66.38 184 ALA A CA 1
ATOM 1459 C C . ALA A 1 184 ? -16.348 -11.222 -7.181 1.00 66.38 184 ALA A C 1
ATOM 1461 O O . ALA A 1 184 ? -17.281 -10.526 -6.784 1.00 66.38 184 ALA A O 1
ATOM 1462 N N . PHE A 1 185 ? -15.360 -10.750 -7.943 1.00 67.31 185 PHE A N 1
ATOM 1463 C CA . PHE A 1 185 ? -15.292 -9.375 -8.431 1.00 67.31 185 PHE A CA 1
ATOM 1464 C C . PHE A 1 185 ? -16.330 -9.090 -9.527 1.00 67.31 185 PHE A C 1
ATOM 1466 O O . PHE A 1 185 ? -17.012 -8.073 -9.453 1.00 67.31 185 PHE A O 1
ATOM 1473 N N . ASP A 1 186 ? -16.562 -10.013 -10.460 1.00 70.00 186 ASP A N 1
ATOM 1474 C CA . ASP A 1 186 ? -17.576 -9.879 -11.515 1.00 70.00 186 ASP A CA 1
ATOM 1475 C C . ASP A 1 186 ? -18.989 -9.744 -10.939 1.00 70.00 186 ASP A C 1
ATOM 1477 O O . ASP A 1 186 ? -19.810 -8.990 -11.452 1.00 70.00 186 ASP A O 1
ATOM 1481 N N . ARG A 1 187 ? -19.278 -10.403 -9.812 1.00 62.94 187 ARG A N 1
ATOM 1482 C CA . ARG A 1 187 ? -20.559 -10.230 -9.108 1.00 62.94 187 ARG A CA 1
ATOM 1483 C C . ARG A 1 187 ? -20.695 -8.877 -8.414 1.00 62.94 187 ARG A C 1
ATOM 1485 O O . ARG A 1 187 ? -21.813 -8.382 -8.289 1.00 62.94 187 ARG A O 1
ATOM 1492 N N . VAL A 1 188 ? -19.590 -8.279 -7.966 1.00 64.81 188 VAL A N 1
ATOM 1493 C CA . VAL A 1 188 ? -19.590 -6.882 -7.495 1.00 64.81 188 VAL A CA 1
ATOM 1494 C C . VAL A 1 188 ? -19.873 -5.949 -8.677 1.00 64.81 188 VAL A C 1
ATOM 1496 O O . VAL A 1 188 ? -20.677 -5.028 -8.550 1.00 64.81 188 VAL A O 1
ATOM 1499 N N . LEU A 1 189 ? -19.298 -6.238 -9.850 1.00 60.88 189 LEU A N 1
ATOM 1500 C CA . LEU A 1 189 ? -19.539 -5.484 -11.083 1.00 60.88 189 LEU A CA 1
ATOM 1501 C C . LEU A 1 189 ? -20.992 -5.604 -11.571 1.00 60.88 189 LEU A C 1
ATOM 1503 O O . LEU A 1 189 ? -21.600 -4.589 -11.900 1.00 60.88 189 LEU A O 1
ATOM 1507 N N . GLN A 1 190 ? -21.584 -6.801 -11.570 1.00 64.00 190 GLN A N 1
ATOM 1508 C CA . GLN A 1 190 ? -22.979 -7.006 -11.984 1.00 64.00 190 GLN A CA 1
ATOM 1509 C C . GLN A 1 190 ? -23.963 -6.261 -11.078 1.00 64.00 190 GLN A C 1
ATOM 1511 O O . GLN A 1 190 ? -24.835 -5.566 -11.588 1.00 64.00 190 GLN A O 1
ATOM 1516 N N . ALA A 1 191 ? -23.773 -6.323 -9.755 1.00 57.25 191 ALA A N 1
ATOM 1517 C CA . ALA A 1 191 ? -24.597 -5.577 -8.802 1.00 57.25 191 ALA A CA 1
ATOM 1518 C C . ALA A 1 191 ? -24.522 -4.047 -9.008 1.00 57.25 191 ALA A C 1
ATOM 1520 O O . ALA A 1 191 ? -25.490 -3.340 -8.745 1.00 57.25 191 ALA A O 1
ATOM 1521 N N . SER A 1 192 ? -23.394 -3.538 -9.521 1.00 52.50 192 SER A N 1
ATOM 1522 C CA . SER A 1 192 ? -23.212 -2.113 -9.840 1.00 52.50 192 SER A CA 1
ATOM 1523 C C . SER A 1 192 ? -23.933 -1.650 -11.115 1.00 52.50 192 SER A C 1
ATOM 1525 O O . SER A 1 192 ? -24.165 -0.452 -11.286 1.00 52.50 192 SER A O 1
ATOM 1527 N N . MET A 1 193 ? -24.265 -2.575 -12.026 1.00 55.94 193 MET A N 1
ATOM 1528 C CA . MET A 1 193 ? -25.004 -2.260 -13.256 1.00 55.94 193 MET A CA 1
ATOM 1529 C C . MET A 1 193 ? -26.517 -2.288 -13.039 1.00 55.94 193 MET A C 1
ATOM 1531 O O . MET A 1 193 ? -27.229 -1.520 -13.677 1.00 55.94 193 MET A O 1
ATOM 1535 N N . THR A 1 194 ? -27.011 -3.111 -12.113 1.00 53.69 194 THR A N 1
ATOM 1536 C CA . THR A 1 194 ? -28.429 -3.131 -11.728 1.00 53.69 194 THR A CA 1
ATOM 1537 C C . THR A 1 194 ? -28.845 -1.876 -10.958 1.00 53.69 194 THR A C 1
ATOM 1539 O O . THR A 1 194 ? -29.850 -1.277 -11.321 1.00 53.69 194 THR A O 1
ATOM 1542 N N . GLY A 1 195 ? -28.045 -1.398 -9.994 1.00 52.75 195 GLY A N 1
ATOM 1543 C CA . GLY A 1 195 ? -28.377 -0.183 -9.224 1.00 52.75 195 GLY A CA 1
ATOM 1544 C C . GLY A 1 195 ? -28.464 1.095 -10.075 1.00 52.75 195 GLY A C 1
ATOM 1545 O O . GLY A 1 195 ? -29.374 1.899 -9.905 1.00 52.75 195 GLY A O 1
ATOM 1546 N N . ARG A 1 196 ? -27.593 1.236 -11.085 1.00 48.16 196 ARG A N 1
ATOM 1547 C CA . ARG A 1 196 ? -27.623 2.373 -12.029 1.00 48.16 196 ARG A CA 1
ATOM 1548 C C . ARG A 1 196 ? -28.866 2.411 -12.927 1.00 48.16 196 ARG A C 1
ATOM 1550 O O . ARG A 1 196 ? -29.233 3.478 -13.413 1.00 48.16 196 ARG A O 1
ATOM 1557 N N . ASN A 1 197 ? -29.491 1.261 -13.179 1.00 46.81 197 ASN A N 1
ATOM 1558 C CA . ASN A 1 197 ? -30.723 1.185 -13.967 1.00 46.81 197 ASN A CA 1
ATOM 1559 C C . ASN A 1 197 ? -31.961 1.516 -13.118 1.00 46.81 197 ASN A C 1
ATOM 1561 O O . ASN A 1 197 ? -32.940 2.033 -13.649 1.00 46.81 197 ASN A O 1
ATOM 1565 N N . GLU A 1 198 ? -31.913 1.256 -11.810 1.00 46.62 198 GLU A N 1
ATOM 1566 C CA . GLU A 1 198 ? -32.981 1.606 -10.866 1.00 46.62 198 GLU A CA 1
ATOM 1567 C C . GLU A 1 198 ? -33.007 3.114 -10.570 1.00 46.62 198 GLU A C 1
ATOM 1569 O O . GLU A 1 198 ? -34.079 3.714 -10.602 1.00 46.62 198 GLU A O 1
ATOM 1574 N N . GLU A 1 199 ? -31.844 3.756 -10.407 1.00 46.19 199 GLU A N 1
ATOM 1575 C CA . GLU A 1 199 ? -31.744 5.219 -10.239 1.00 46.19 199 GLU A CA 1
ATOM 1576 C C . GLU A 1 199 ? -32.265 5.982 -11.474 1.00 46.19 199 GLU A C 1
ATOM 1578 O O . GLU A 1 199 ? -33.067 6.905 -11.340 1.00 46.19 199 GLU A O 1
ATOM 1583 N N . ARG A 1 200 ? -31.922 5.530 -12.691 1.00 48.28 200 ARG A N 1
ATOM 1584 C CA . ARG A 1 200 ? -32.444 6.108 -13.948 1.00 48.28 200 ARG A CA 1
ATOM 1585 C C . ARG A 1 200 ? -33.953 5.934 -14.138 1.00 48.28 200 ARG A C 1
ATOM 1587 O O . ARG A 1 200 ? -34.596 6.795 -14.732 1.00 48.28 200 ARG A O 1
ATOM 1594 N N . ASN A 1 201 ? -34.525 4.825 -13.671 1.00 47.69 201 ASN A N 1
ATOM 1595 C CA . ASN A 1 201 ? -35.970 4.596 -13.753 1.00 47.69 201 ASN A CA 1
ATOM 1596 C C . ASN A 1 201 ? -36.745 5.370 -12.673 1.00 47.69 201 ASN A C 1
ATOM 1598 O O . ASN A 1 201 ? -37.896 5.731 -12.907 1.00 47.69 201 ASN A O 1
ATOM 1602 N N . GLY A 1 202 ? -36.122 5.670 -11.528 1.00 48.72 202 GLY A N 1
ATOM 1603 C CA . GLY A 1 202 ? -36.693 6.531 -10.489 1.00 48.72 202 GLY A CA 1
ATOM 1604 C C . GLY A 1 202 ? -36.778 8.006 -10.901 1.00 48.72 202 GLY A C 1
ATOM 1605 O O . GLY A 1 202 ? -37.792 8.652 -10.649 1.00 48.72 202 GLY A O 1
ATOM 1606 N N . GLU A 1 203 ? -35.771 8.525 -11.609 1.00 48.09 203 GLU A N 1
ATOM 1607 C CA . GLU A 1 203 ? -35.773 9.907 -12.126 1.00 48.09 203 GLU A CA 1
ATOM 1608 C C . GLU A 1 203 ? -36.808 10.128 -13.250 1.00 48.09 203 GLU A C 1
ATOM 1610 O O . GLU A 1 203 ? -37.450 11.180 -13.314 1.00 48.09 203 GLU A O 1
ATOM 1615 N N . ASN A 1 204 ? -37.054 9.117 -14.091 1.00 47.38 204 ASN A N 1
ATOM 1616 C CA . ASN A 1 204 ? -38.103 9.166 -15.120 1.00 47.38 204 ASN A CA 1
ATOM 1617 C C . ASN A 1 204 ? -39.529 8.982 -14.565 1.00 47.38 204 ASN A C 1
ATOM 1619 O O . ASN A 1 204 ? -40.490 9.345 -15.237 1.00 47.38 204 ASN A O 1
ATOM 1623 N N . ALA A 1 205 ? -39.690 8.425 -13.360 1.00 50.59 205 ALA A N 1
ATOM 1624 C CA . ALA A 1 205 ? -40.991 8.298 -12.696 1.00 50.59 205 ALA A CA 1
ATOM 1625 C C . ALA A 1 205 ? -41.352 9.526 -11.839 1.00 50.59 205 ALA A C 1
ATOM 1627 O O . ALA A 1 205 ? -42.526 9.759 -11.576 1.00 50.59 205 ALA A O 1
ATOM 1628 N N . ALA A 1 206 ? -40.364 10.325 -11.423 1.00 47.81 206 ALA A N 1
ATOM 1629 C CA . ALA A 1 206 ? -40.566 11.574 -10.679 1.00 47.81 206 ALA A CA 1
ATOM 1630 C C . ALA A 1 206 ? -40.823 12.803 -11.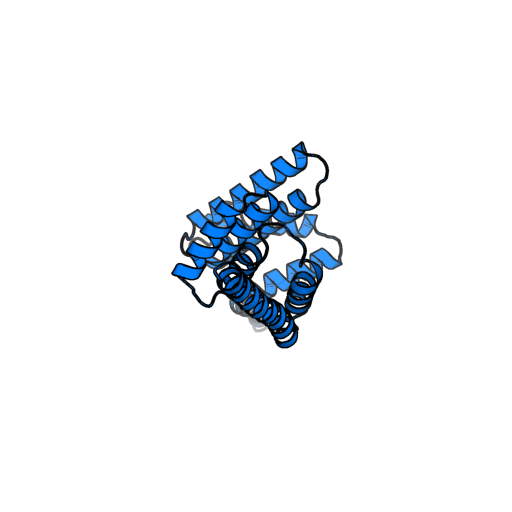582 1.00 47.81 206 ALA A C 1
ATOM 1632 O O . ALA A 1 206 ? -40.936 13.920 -11.080 1.00 47.81 206 ALA A O 1
ATOM 1633 N N . SER A 1 207 ? -40.887 12.607 -12.903 1.00 49.34 207 SER A N 1
ATOM 1634 C CA . SER A 1 207 ? -41.061 13.656 -13.919 1.00 49.34 207 SER A CA 1
ATOM 1635 C C . SER A 1 207 ? -42.349 13.523 -14.752 1.00 49.34 207 SER A C 1
ATOM 1637 O O . SER A 1 207 ? -42.460 14.161 -15.801 1.00 49.34 207 SER A O 1
ATOM 1639 N N . VAL A 1 208 ? -43.339 12.755 -14.274 1.00 43.09 208 VAL A N 1
ATOM 1640 C CA . VAL A 1 208 ? -44.706 12.686 -14.834 1.00 43.09 208 VAL A CA 1
ATOM 1641 C C . VAL A 1 208 ? -45.731 13.115 -13.794 1.00 43.09 208 VAL A C 1
ATOM 1643 O O . VAL A 1 208 ? -45.616 12.649 -12.639 1.00 43.09 208 VAL A O 1
#

Nearest PDB structures (foldse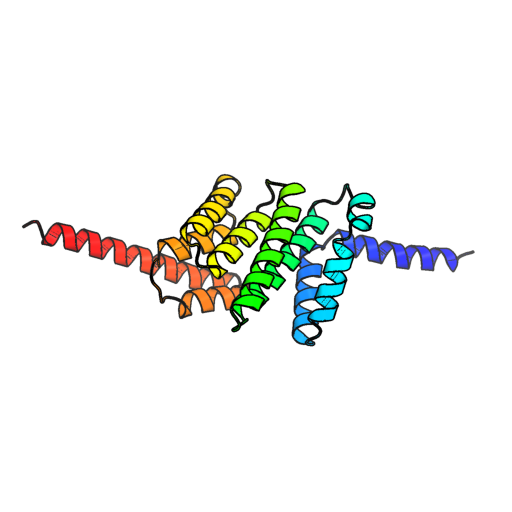ek):
  5dse-assembly2_C  TM=5.224E-01  e=7.395E-02  Homo sapiens
  6hpg-assembly1_A  TM=5.460E-01  e=7.395E-02  Arabidopsis thaliana
  5dse-assembly1_A  TM=4.650E-01  e=8.578E-02  Homo sapiens
  6b85-assembly1_J  TM=3.505E-01  e=3.887E-02  synthetic construct
  4rg6-assembly1_A  TM=3.793E-01  e=8.164E-02  Homo sapiens

Radius of gyration: 21.46 Å; Cα contacts (8 Å, |Δi|>4): 165; chains: 1; bounding box: 87×45×38 Å

Foldseek 3Di:
DPVVVVVVVVVVVVVVVCVPQVVVVLVVVCVVCVVVVVVVVNLVVLVVVQDPVVCVVPVVVLPSNLVSLLVQLLVLLVVLLPDDDPVSSVVSLVRSVVSLVVSCVSPVLPLSSLLSVLSSCVSVVVLVSSLVSLVSSCVNVVPPPSSVLSNLVCVLCVPDDPCVLLVQLVVCVSVVVPVRSVVSVVVVVVVSVVVVVVVVVVVVVVPD

Mean predicted aligned error: 14.97 Å

Solvent-accessible surface area (backbone atoms only — not comparable to full-atom values): 11270 Å² total; per-residue (Å²): 143,62,75,68,59,57,55,56,52,61,61,51,52,57,52,57,59,52,72,75,39,58,72,59,48,55,52,49,53,51,53,51,31,57,74,69,68,40,51,68,63,52,48,50,56,40,52,61,64,65,31,71,70,49,51,66,76,43,60,88,50,54,66,64,50,34,50,42,27,39,50,50,15,51,50,26,34,48,50,25,61,74,45,82,51,69,67,64,19,50,55,23,43,52,52,13,50,52,28,37,51,54,25,40,71,79,43,76,82,48,49,69,46,36,43,50,51,16,53,41,28,49,65,74,64,39,55,70,62,17,44,50,30,19,48,59,34,40,74,77,40,76,80,42,60,71,31,53,52,53,41,49,53,50,73,76,43,86,78,72,86,63,62,67,50,57,45,49,16,52,53,30,42,79,69,69,38,53,71,62,12,50,51,37,48,51,53,55,53,51,57,57,57,53,53,59,54,51,56,57,52,50,60,64,59,75,72,113

pLDDT: mean 70.29, std 17.33, range [35.56, 97.5]

Secondary structure (DSSP, 8-state):
--HHHHHHHHHHHHHHHHHT-HHHHHHHHHHHHHHTT-HHHHHHHHHHTTSHHHHHHTTT-HHHHHHHHHHHHHHHHHHHHH--SHHHHHHHHHHHHHHHHHHHHH-SS-HHHHHHHHHHHHHHT-HHHHHHHHHHHHHH-TT-HHHHHHHHHHHH-SS---HHHHHHHHHHHHTT-HHHHHHHHHHHHHHHHHHHHHHHHHHHHTT-

InterPro domains:
  IPR011990 Tetratricopeptide-like helical domain superfamily [G3DSA:1.25.40.10] (24-205)
  IPR011990 Tetratricopeptide-like helical domain superfamily [SSF48452] (93-192)
  IPR019734 Tetratricopeptide repeat [PS50005] (111-144)
  IPR019734 Tetratricopeptide repeat [SM00028] (111-144)
  IPR019734 Tetratricopeptide repeat [SM00028] (162-195)
  IPR031101 RNA polymerase-associated protein Ctr9 [PTHR14027] (29-190)

Organism: Thlaspi arvense (NCBI:txid13288)